Protein AF-A0A7S3WPM1-F1 (afdb_monomer)

Nearest PDB structures (foldseek):
  3lhn-assembly1_A  TM=5.890E-01  e=1.667E+00  Shewanella oneidensis
  8i24-assembly1_C  TM=2.292E-01  e=1.268E+00  Acetivibrio thermocellus DSM 1313
  3wjv-assembly1_A  TM=3.692E-01  e=4.469E+00  Escherichia coli DH1
  1iwm-assembly1_A  TM=3.185E-01  e=7.315E+00  Escherichia coli
  9c89-assembly1_A  TM=1.905E-01  e=8.162E+00  Ehrlichia chaffeensis str. Arkansas

Radius of gyration: 18.98 Å; Cα contacts (8 Å, |Δi|>4): 345; chains: 1; bounding box: 47×35×52 Å

pLDDT: mean 89.04, std 10.62, range [46.38, 98.06]

Secondary structure (DSSP, 8-state):
-PPEE-GGGGGGGGGGHHHHHHSPPSEEEE-TTS-EEEEEEETTEEEEEEE-TTPPEEEEEEEE-----TT-S-PPPPPTTSEEEEEEEEEEE-TTSSEEEEEEEEETTS-EEEEEE-TTSPEEEEET-TTHHHHHTT-EEEEEEEEEEEEEHHHHHHHHTT--STTHHHHHHHHHHT--

Organism: NCBI:txid141414

Mean predicted aligned error: 6.87 Å

Foldseek 3Di:
DDWAWDCVCLVVVVLCVVVVVVFDFPDWDADPQGKIWTWTDQQQKIWIWIAGDVGDIHTPTITGNDDPPVPPPVNDPDPQQWWFFKKWKKWAFDPPGDIFIWMWTATPVGKIWIWGQDPVRDIDIDTNPVCVSVVVSGIDTPDMDGDQDIDGNNQLVVQLVVDGDDCSRVSSNCSRRVPD

Structure (mmCIF, N/CA/C/O backbone):
data_AF-A0A7S3WPM1-F1
#
_entry.id   AF-A0A7S3WPM1-F1
#
loop_
_atom_site.group_PDB
_atom_site.id
_atom_site.type_symbol
_atom_site.label_atom_id
_atom_site.label_alt_id
_atom_site.label_comp_id
_atom_site.label_asym_id
_atom_site.label_entity_id
_atom_site.label_seq_id
_atom_site.pdbx_PDB_ins_code
_atom_site.Cartn_x
_atom_site.Cartn_y
_atom_site.Cartn_z
_atom_site.occupancy
_atom_site.B_iso_or_equiv
_atom_site.auth_seq_id
_atom_site.auth_comp_id
_atom_site.auth_asym_id
_atom_site.auth_atom_id
_atom_site.pdbx_PDB_model_num
ATOM 1 N N . GLY A 1 1 ? -9.722 17.860 1.663 1.00 62.25 1 GLY A N 1
ATOM 2 C CA . GLY A 1 1 ? -9.994 16.895 0.581 1.00 62.25 1 GLY A CA 1
ATOM 3 C C . GLY A 1 1 ? -11.343 16.259 0.828 1.00 62.25 1 GLY A C 1
ATOM 4 O O . GLY A 1 1 ? -11.746 16.191 1.983 1.00 62.25 1 GLY A O 1
ATOM 5 N N . ALA A 1 2 ? -12.057 15.850 -0.219 1.00 81.94 2 ALA A N 1
ATOM 6 C CA . ALA A 1 2 ? -13.280 15.068 -0.048 1.00 81.94 2 ALA A CA 1
ATOM 7 C C . ALA A 1 2 ? -12.913 13.658 0.444 1.00 81.94 2 ALA A C 1
ATOM 9 O O . ALA A 1 2 ? -12.049 13.021 -0.153 1.00 81.94 2 ALA A O 1
ATOM 10 N N . LEU A 1 3 ? -13.550 13.192 1.522 1.00 89.50 3 LEU A N 1
ATOM 11 C CA . LEU A 1 3 ? -13.366 11.831 2.027 1.00 89.50 3 LEU A CA 1
ATOM 12 C C . LEU A 1 3 ? -13.994 10.830 1.057 1.00 89.50 3 LEU A C 1
ATOM 14 O O . LEU A 1 3 ? -15.183 10.931 0.751 1.00 89.50 3 LEU A O 1
ATOM 18 N N . ARG A 1 4 ? -13.209 9.857 0.589 1.00 90.06 4 ARG A N 1
ATOM 19 C CA . ARG A 1 4 ? -13.694 8.756 -0.251 1.00 90.06 4 ARG A CA 1
ATOM 20 C C . ARG A 1 4 ? -13.849 7.493 0.593 1.00 90.06 4 ARG A C 1
ATOM 22 O O . ARG A 1 4 ? -12.845 7.056 1.151 1.00 90.06 4 ARG A O 1
ATOM 29 N N . PRO A 1 5 ? -15.051 6.906 0.709 1.00 91.94 5 PRO A N 1
ATOM 30 C CA . PRO A 1 5 ? -15.226 5.637 1.411 1.00 91.94 5 PRO A CA 1
ATOM 31 C C . PRO A 1 5 ? -14.352 4.541 0.793 1.00 91.94 5 PRO A C 1
ATOM 33 O O . PRO A 1 5 ? -14.276 4.444 -0.431 1.00 91.94 5 PRO A O 1
ATOM 36 N N . ARG A 1 6 ? -13.716 3.723 1.634 1.00 91.62 6 ARG A N 1
ATOM 37 C CA . ARG A 1 6 ? -12.926 2.551 1.231 1.00 91.62 6 ARG A CA 1
ATOM 38 C C . ARG A 1 6 ? -13.439 1.289 1.957 1.00 91.62 6 ARG A C 1
ATOM 40 O O . ARG A 1 6 ? -12.783 0.804 2.883 1.00 91.62 6 ARG A O 1
ATOM 47 N N . PRO A 1 7 ? -14.650 0.798 1.627 1.00 91.62 7 PRO A N 1
ATOM 48 C CA . PRO A 1 7 ? -15.264 -0.341 2.317 1.00 91.62 7 PRO A CA 1
ATOM 49 C C . PRO A 1 7 ? -14.450 -1.642 2.223 1.00 91.62 7 PRO A C 1
ATOM 51 O O . PRO A 1 7 ? -14.566 -2.492 3.100 1.00 91.62 7 PRO A O 1
ATOM 54 N N . GLU A 1 8 ? -13.593 -1.794 1.216 1.00 87.06 8 GLU A N 1
ATOM 55 C CA . GLU A 1 8 ? -12.679 -2.928 1.061 1.00 87.06 8 GLU A CA 1
ATOM 56 C C . GLU A 1 8 ? -11.711 -3.088 2.243 1.00 87.06 8 GLU A C 1
ATOM 58 O O . GLU A 1 8 ? -11.346 -4.212 2.581 1.00 87.06 8 GLU A O 1
ATOM 63 N N . TYR A 1 9 ? -11.361 -1.999 2.941 1.00 89.50 9 TYR A N 1
ATOM 64 C CA . TYR A 1 9 ? -10.511 -2.077 4.130 1.00 89.50 9 TYR A CA 1
ATOM 65 C C . TYR A 1 9 ? -11.243 -2.619 5.364 1.00 89.50 9 TYR A C 1
ATOM 67 O O . TYR A 1 9 ? -10.590 -3.027 6.322 1.00 89.50 9 TYR A O 1
ATOM 75 N N . LEU A 1 10 ? -12.581 -2.674 5.360 1.00 89.75 10 LEU A N 1
ATOM 76 C CA . LEU A 1 10 ? -13.344 -3.237 6.481 1.00 89.75 10 LEU A CA 1
ATOM 77 C C . LEU A 1 10 ? -13.130 -4.749 6.606 1.00 89.75 10 LEU A C 1
ATOM 79 O O . LEU A 1 10 ? -13.008 -5.259 7.716 1.00 89.75 10 LEU A O 1
ATOM 83 N N . ALA A 1 11 ? -13.004 -5.458 5.479 1.00 85.25 11 ALA A N 1
ATOM 84 C CA . ALA A 1 11 ? -12.713 -6.895 5.469 1.00 85.25 11 ALA A CA 1
ATOM 85 C C . ALA A 1 11 ? -11.331 -7.225 6.065 1.00 85.25 11 ALA A C 1
ATOM 87 O O . ALA A 1 11 ? -11.081 -8.352 6.491 1.00 85.25 11 ALA A O 1
ATOM 88 N N . VAL A 1 12 ? -10.438 -6.235 6.117 1.00 84.44 12 VAL A N 1
ATOM 89 C CA . VAL A 1 12 ? -9.057 -6.368 6.589 1.00 84.44 12 VAL A CA 1
ATOM 90 C C . VAL A 1 12 ? -8.764 -5.456 7.783 1.00 84.44 12 VAL A C 1
ATOM 92 O O . VAL A 1 12 ? -7.610 -5.145 8.057 1.00 84.44 12 VAL A O 1
ATOM 95 N N . ALA A 1 13 ? -9.796 -5.061 8.538 1.00 87.06 13 ALA A N 1
ATOM 96 C CA . ALA A 1 13 ? -9.712 -4.058 9.605 1.00 87.06 13 ALA A CA 1
ATOM 97 C C . ALA A 1 13 ? -8.644 -4.338 10.683 1.00 87.06 13 ALA A C 1
ATOM 99 O O . ALA A 1 13 ? -8.054 -3.406 11.230 1.00 87.06 13 ALA A O 1
ATOM 100 N N . HIS A 1 14 ? -8.340 -5.610 10.951 1.00 85.19 14 HIS A N 1
ATOM 101 C CA . HIS A 1 14 ? -7.289 -6.017 11.890 1.00 85.19 14 HIS A CA 1
ATOM 102 C C . HIS A 1 14 ? -5.900 -5.454 11.520 1.00 85.19 14 HIS A C 1
ATOM 104 O O . HIS A 1 14 ? -5.042 -5.283 12.386 1.00 85.19 14 HIS A O 1
ATOM 110 N N . MET A 1 15 ? -5.663 -5.097 10.249 1.00 84.62 15 MET A N 1
ATOM 111 C CA . MET A 1 15 ? -4.408 -4.474 9.822 1.00 84.62 15 MET A CA 1
ATOM 112 C C . MET A 1 15 ? -4.161 -3.119 10.504 1.00 84.62 15 MET A C 1
ATOM 114 O O . MET A 1 15 ? -3.009 -2.730 10.708 1.00 84.62 15 MET A O 1
ATOM 118 N N . PHE A 1 16 ? -5.228 -2.421 10.911 1.00 88.06 16 PHE A N 1
ATOM 119 C CA . PHE A 1 16 ? -5.132 -1.133 11.594 1.00 88.06 16 PHE A CA 1
ATOM 120 C C . PHE A 1 16 ? -4.853 -1.270 13.090 1.00 88.06 16 PHE A C 1
ATOM 122 O O . PHE A 1 16 ? -4.435 -0.289 13.694 1.00 88.06 16 PHE A O 1
ATOM 129 N N . GLU A 1 17 ? -5.019 -2.445 13.708 1.00 87.12 17 GLU A N 1
ATOM 130 C CA . GLU A 1 17 ? -4.897 -2.602 15.167 1.00 87.12 17 GLU A CA 1
ATOM 131 C C . GLU A 1 17 ? -3.569 -2.081 15.712 1.00 87.12 17 GLU A C 1
ATOM 133 O O . GLU A 1 17 ? -3.532 -1.359 16.707 1.00 87.12 17 GLU A O 1
ATOM 138 N N . HIS A 1 18 ? -2.459 -2.437 15.063 1.00 82.69 18 HIS A N 1
ATOM 139 C CA . HIS A 1 18 ? -1.147 -1.985 15.511 1.00 82.69 18 HIS A CA 1
ATOM 140 C C . HIS A 1 18 ? -0.985 -0.473 15.329 1.00 82.69 18 HIS A C 1
ATOM 142 O O . HIS A 1 18 ? -0.475 0.199 16.224 1.00 82.69 18 HIS A O 1
ATOM 148 N N . ALA A 1 19 ? -1.468 0.058 14.204 1.00 85.75 19 ALA A N 1
ATOM 149 C CA . ALA A 1 19 ? -1.425 1.484 13.925 1.00 85.75 19 ALA A CA 1
ATOM 150 C C . ALA A 1 19 ? -2.261 2.272 14.947 1.00 85.75 19 ALA A C 1
ATOM 152 O O . ALA A 1 19 ? -1.736 3.207 15.544 1.00 85.75 19 ALA A O 1
ATOM 153 N N . MET A 1 20 ? -3.492 1.838 15.242 1.00 90.38 20 MET A N 1
ATOM 154 C CA . MET A 1 20 ? -4.379 2.445 16.246 1.00 90.38 20 MET A CA 1
ATOM 155 C C . MET A 1 20 ? -3.800 2.370 17.664 1.00 90.38 20 MET A C 1
ATOM 157 O O . MET A 1 20 ? -3.913 3.332 18.415 1.00 90.38 20 MET A O 1
ATOM 161 N N . LYS A 1 21 ? -3.107 1.278 18.021 1.00 89.62 21 LYS A N 1
ATOM 162 C CA . LYS A 1 21 ? -2.404 1.152 19.314 1.0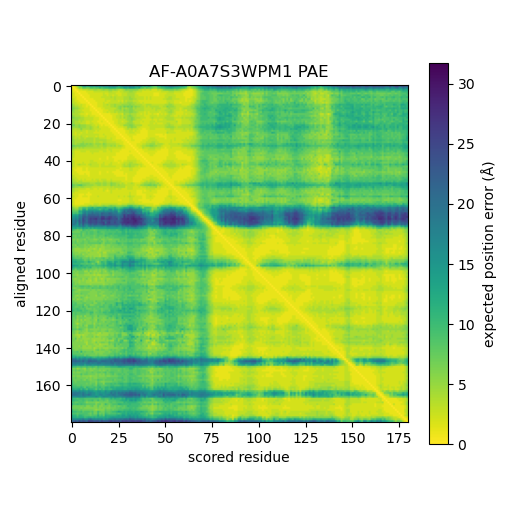0 89.62 21 LYS A CA 1
ATOM 163 C C . LYS A 1 21 ? -1.221 2.115 19.449 1.00 89.62 21 LYS A C 1
ATOM 165 O O . LYS A 1 21 ? -0.871 2.492 20.563 1.00 89.62 21 LYS A O 1
ATOM 170 N N . SER A 1 22 ? -0.585 2.482 18.337 1.00 87.75 22 SER A N 1
ATOM 171 C CA . SER A 1 22 ? 0.572 3.391 18.321 1.00 87.75 22 SER A CA 1
ATOM 172 C C . SER A 1 22 ? 0.231 4.860 18.050 1.00 87.75 22 SER A C 1
ATOM 174 O O . SER A 1 22 ? 1.040 5.732 18.359 1.00 87.75 22 SER A O 1
ATOM 176 N N . ALA A 1 23 ? -0.931 5.145 17.460 1.00 89.56 23 ALA A N 1
ATOM 177 C CA . ALA A 1 23 ? -1.323 6.480 17.028 1.00 89.56 23 ALA A CA 1
ATOM 178 C C . ALA A 1 23 ? -2.272 7.139 18.035 1.00 89.56 23 ALA A C 1
ATOM 180 O O . ALA A 1 23 ? -3.194 6.510 18.546 1.00 89.56 23 ALA A O 1
ATOM 181 N N . ALA A 1 24 ? -2.089 8.437 18.274 1.00 93.75 24 ALA A N 1
ATOM 182 C CA . ALA A 1 24 ? -3.081 9.220 18.999 1.00 93.75 24 ALA A CA 1
ATOM 183 C C . ALA A 1 24 ? -4.281 9.514 18.077 1.00 93.75 24 ALA A C 1
ATOM 185 O O . ALA A 1 24 ? -4.072 9.945 16.935 1.00 93.75 24 ALA A O 1
ATOM 186 N N . PRO A 1 25 ? -5.528 9.307 18.534 1.00 96.56 25 PRO A N 1
ATOM 187 C CA . PRO A 1 25 ? -6.699 9.665 17.749 1.00 96.56 25 PRO A CA 1
ATOM 188 C C . PRO A 1 25 ? -6.776 11.190 17.578 1.00 96.56 25 PRO A C 1
ATOM 190 O O . PRO A 1 25 ? -6.482 11.955 18.495 1.00 96.56 25 PRO A O 1
ATOM 193 N N . VAL A 1 26 ? -7.189 11.643 16.395 1.00 97.06 26 VAL A N 1
ATOM 194 C CA . VAL A 1 26 ? -7.433 13.070 16.109 1.00 97.06 26 VAL A CA 1
ATOM 195 C C . VAL A 1 26 ? -8.799 13.541 16.604 1.00 97.06 26 VAL A C 1
ATOM 197 O O . VAL A 1 26 ? -9.050 14.739 16.695 1.00 97.06 26 VAL A O 1
ATOM 200 N N . PHE A 1 27 ? -9.683 12.595 16.905 1.00 97.56 27 PHE A N 1
ATOM 201 C CA . PHE A 1 27 ? -10.969 12.815 17.543 1.00 97.56 27 PHE A CA 1
ATOM 202 C C . PHE A 1 27 ? -11.223 11.659 18.496 1.00 97.56 27 PHE A C 1
ATOM 204 O O . PHE A 1 27 ? -11.030 10.507 18.113 1.00 97.56 27 PHE A O 1
ATOM 211 N N . ASP A 1 28 ? -11.660 11.966 19.709 1.00 97.81 28 ASP A N 1
ATOM 212 C CA . ASP A 1 28 ? -11.938 10.977 20.741 1.00 97.81 28 ASP A CA 1
ATOM 213 C C . ASP A 1 28 ? -13.019 11.529 21.671 1.00 97.81 28 ASP A C 1
ATOM 215 O O . ASP A 1 28 ? -12.788 12.501 22.391 1.00 97.81 28 ASP A O 1
ATOM 219 N N . MET A 1 29 ? -14.216 10.952 21.600 1.00 97.62 29 MET A N 1
ATOM 220 C CA . MET A 1 29 ? -15.377 11.382 22.376 1.00 97.62 29 MET A CA 1
ATOM 221 C C . MET A 1 29 ? -16.135 10.174 22.909 1.00 97.62 29 MET A C 1
ATOM 223 O O . MET A 1 29 ? -16.246 9.160 22.225 1.00 97.62 29 MET A O 1
ATOM 227 N N . ALA A 1 30 ? -16.702 10.310 24.105 1.00 97.00 30 ALA A N 1
ATOM 228 C CA . ALA A 1 30 ? -17.602 9.327 24.693 1.00 97.00 30 ALA A CA 1
ATOM 229 C C . ALA A 1 30 ? -19.002 9.925 24.887 1.00 97.00 30 ALA A C 1
ATOM 231 O O . ALA A 1 30 ? -19.140 11.118 25.167 1.00 97.00 30 ALA A O 1
ATOM 232 N N . THR A 1 31 ? -20.028 9.101 24.723 1.00 95.62 31 THR A N 1
ATOM 233 C CA . THR A 1 31 ? -21.424 9.410 25.048 1.00 95.62 31 THR A CA 1
ATOM 234 C C . THR A 1 31 ? -21.715 9.128 26.525 1.00 95.62 31 THR A C 1
ATOM 236 O O . THR A 1 31 ? -20.896 8.550 27.240 1.00 95.62 31 THR A O 1
ATOM 239 N N . GLU A 1 32 ? -22.885 9.559 27.003 1.00 96.06 32 GLU A N 1
ATOM 240 C CA . GLU A 1 32 ? -23.300 9.414 28.410 1.00 96.06 32 GLU A CA 1
ATOM 241 C C . GLU A 1 32 ? -23.379 7.951 28.876 1.00 96.06 32 GLU A C 1
ATOM 243 O O . GLU A 1 32 ? -23.116 7.659 30.039 1.00 96.06 32 GLU A O 1
ATOM 248 N N . ASP A 1 33 ? -23.698 7.030 27.966 1.00 94.06 33 ASP A N 1
ATOM 249 C CA . ASP A 1 33 ? -23.746 5.580 28.190 1.00 94.06 33 ASP A CA 1
ATOM 250 C C . ASP A 1 33 ? -22.373 4.892 28.064 1.00 94.06 33 ASP A C 1
ATOM 252 O O . ASP A 1 33 ? -22.272 3.673 28.186 1.00 94.06 33 ASP A O 1
ATOM 256 N N . GLY A 1 34 ? -21.301 5.660 27.849 1.00 94.50 34 GLY A N 1
ATOM 257 C CA . GLY A 1 34 ? -19.932 5.154 27.786 1.00 94.50 34 GLY A CA 1
ATOM 258 C C . GLY A 1 34 ? -19.493 4.646 26.413 1.00 94.50 34 GLY A C 1
ATOM 259 O O . GLY A 1 34 ? -18.347 4.209 26.291 1.00 94.50 34 GLY A O 1
ATOM 260 N N . MET A 1 35 ? -20.334 4.733 25.374 1.00 95.88 35 MET A N 1
ATOM 261 C CA . MET A 1 35 ? -19.915 4.417 24.006 1.00 95.88 35 MET A CA 1
ATOM 262 C C . MET A 1 35 ? -18.897 5.453 23.513 1.00 95.88 35 MET A C 1
ATOM 264 O O . MET A 1 35 ? -19.110 6.662 23.581 1.00 95.88 35 MET A O 1
ATOM 268 N N . ARG A 1 36 ? -17.758 4.986 23.007 1.00 97.75 36 ARG A N 1
ATOM 269 C CA . ARG A 1 36 ? -16.629 5.821 22.602 1.00 97.75 36 ARG A CA 1
ATOM 270 C C . ARG A 1 36 ? -16.432 5.782 21.097 1.00 97.75 36 ARG A C 1
ATOM 272 O O . ARG A 1 36 ? -16.421 4.721 20.483 1.00 97.75 36 ARG A O 1
ATOM 279 N N . PHE A 1 37 ? -16.251 6.954 20.514 1.00 97.88 37 PHE A N 1
ATOM 280 C CA . PHE A 1 37 ? -16.016 7.167 19.096 1.00 97.88 37 PHE A CA 1
ATOM 281 C C . PHE A 1 37 ? -14.626 7.752 18.926 1.00 97.88 37 PHE A C 1
ATOM 283 O O . PHE A 1 37 ? -14.325 8.799 19.510 1.00 97.88 37 PHE A O 1
ATOM 290 N N . ARG A 1 38 ? -13.791 7.116 18.103 1.00 98.06 38 ARG A N 1
ATOM 291 C CA . ARG A 1 38 ? -12.470 7.654 17.771 1.00 98.06 38 ARG A CA 1
ATOM 292 C C . ARG A 1 38 ? -12.283 7.783 16.272 1.00 98.06 38 ARG A C 1
ATOM 294 O O . ARG A 1 38 ? -12.882 7.067 15.471 1.00 98.06 38 ARG A O 1
ATOM 301 N N . ILE A 1 39 ? -11.448 8.740 15.891 1.00 97.62 39 ILE A N 1
ATOM 302 C CA . ILE A 1 39 ? -10.973 8.899 14.521 1.00 97.62 39 ILE A CA 1
ATOM 303 C C . ILE A 1 39 ? -9.455 8.920 14.562 1.00 97.62 39 ILE A C 1
ATOM 305 O O . ILE A 1 39 ? -8.857 9.772 15.218 1.00 97.62 39 ILE A O 1
ATOM 309 N N . TYR A 1 40 ? -8.835 8.014 13.822 1.00 96.44 40 TYR A N 1
ATOM 310 C CA . TYR A 1 40 ? -7.395 7.944 13.626 1.00 96.44 40 TYR A CA 1
ATOM 311 C C . TYR A 1 40 ? -7.043 8.433 12.227 1.00 96.44 40 TYR A C 1
ATOM 313 O O . TYR A 1 40 ? -7.768 8.174 11.265 1.00 96.44 40 TYR A O 1
ATOM 321 N N . ARG A 1 41 ? -5.905 9.120 12.103 1.00 93.62 41 ARG A N 1
ATOM 322 C CA . ARG A 1 41 ? -5.298 9.441 10.805 1.00 93.62 41 ARG A CA 1
ATOM 323 C C . ARG A 1 41 ? -4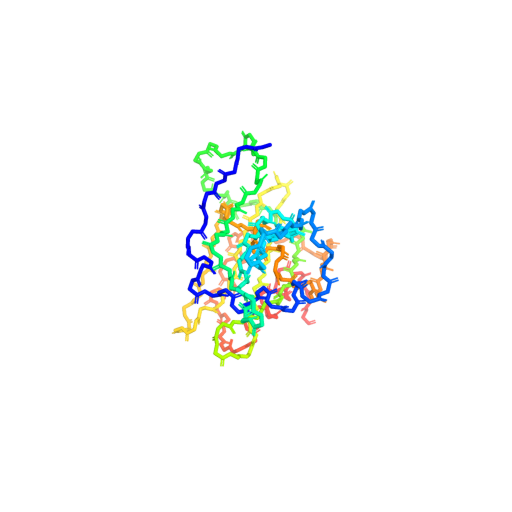.025 8.624 10.650 1.00 93.62 41 ARG A C 1
ATOM 325 O O . ARG A 1 41 ? -3.093 8.788 11.433 1.00 93.62 41 ARG A O 1
ATOM 332 N N . ILE A 1 42 ? -4.012 7.744 9.655 1.00 90.88 42 ILE A N 1
ATOM 333 C CA . ILE A 1 42 ? -2.910 6.829 9.353 1.00 90.88 42 ILE A CA 1
ATOM 334 C C . ILE A 1 42 ? -2.502 7.099 7.906 1.00 90.88 42 ILE A C 1
ATOM 336 O O . ILE A 1 42 ? -3.149 6.633 6.972 1.00 90.88 42 ILE A O 1
ATOM 340 N N . GLY A 1 43 ? -1.473 7.929 7.722 1.00 88.19 43 GLY A N 1
ATOM 341 C CA . GLY A 1 43 ? -1.088 8.427 6.400 1.00 88.19 43 GLY A CA 1
ATOM 342 C C . GLY A 1 43 ? -2.242 9.169 5.714 1.00 88.19 43 GLY A C 1
ATOM 343 O O . GLY A 1 43 ? -2.736 10.169 6.240 1.00 88.19 43 GLY A O 1
ATOM 344 N N . THR A 1 44 ? -2.677 8.682 4.552 1.00 89.50 44 THR A N 1
ATOM 345 C CA . THR A 1 44 ? -3.813 9.221 3.782 1.00 89.50 44 THR A CA 1
ATOM 346 C C . THR A 1 44 ? -5.166 8.649 4.199 1.00 89.50 44 THR A C 1
ATOM 348 O O . THR A 1 44 ? -6.193 9.082 3.670 1.00 89.50 44 THR A O 1
ATOM 351 N N . LEU A 1 45 ? -5.202 7.710 5.148 1.00 92.38 45 LEU A N 1
ATOM 352 C CA . LEU A 1 45 ? -6.427 7.067 5.608 1.00 92.38 45 LEU A CA 1
ATOM 353 C C . LEU A 1 45 ? -6.965 7.703 6.892 1.00 92.38 45 LEU A C 1
ATOM 355 O O . LEU A 1 45 ? -6.233 8.026 7.829 1.00 92.38 45 LEU A O 1
ATOM 359 N N . GLU A 1 46 ? -8.284 7.838 6.939 1.00 95.19 46 GLU A N 1
ATOM 360 C CA . GLU A 1 46 ? -9.060 8.135 8.134 1.00 95.19 46 GLU A CA 1
ATOM 361 C C . GLU A 1 46 ? -9.794 6.867 8.562 1.00 95.19 46 GLU A C 1
ATOM 363 O O . GLU A 1 46 ? -10.620 6.340 7.815 1.00 95.19 46 GLU A O 1
ATOM 368 N N . VAL A 1 47 ? -9.503 6.390 9.767 1.00 96.06 47 VAL A N 1
ATOM 369 C CA . VAL A 1 47 ? -10.122 5.195 10.343 1.00 96.06 47 VAL A CA 1
ATOM 370 C C . VAL A 1 47 ? -11.026 5.637 11.479 1.00 96.06 47 VAL A C 1
ATOM 372 O O . VAL A 1 47 ? -10.562 6.248 12.440 1.00 96.06 47 VAL A O 1
ATOM 375 N N . ARG A 1 48 ? -12.322 5.356 11.357 1.00 97.75 48 ARG A N 1
ATOM 376 C CA . ARG A 1 48 ? -13.320 5.653 12.384 1.00 97.75 48 ARG A CA 1
ATOM 377 C C . ARG A 1 48 ? -13.678 4.387 13.128 1.00 97.75 48 ARG A C 1
ATOM 379 O O . ARG A 1 48 ? -14.016 3.376 12.507 1.00 97.75 48 ARG A O 1
ATOM 386 N N . THR A 1 49 ? -13.651 4.477 14.444 1.00 97.81 49 THR A N 1
ATOM 387 C CA . THR A 1 49 ? -13.915 3.357 15.332 1.00 97.81 49 THR A CA 1
ATOM 388 C C . THR A 1 49 ? -15.028 3.676 16.315 1.00 97.81 49 THR A C 1
ATOM 390 O O . THR A 1 49 ? -15.309 4.838 16.631 1.00 97.81 49 THR A O 1
ATOM 393 N N . THR A 1 50 ? -15.658 2.613 16.796 1.00 97.31 50 THR A N 1
ATOM 394 C CA . THR A 1 50 ? -16.607 2.640 17.904 1.00 97.31 50 THR A CA 1
ATOM 395 C C . THR A 1 50 ? -16.190 1.614 18.942 1.00 97.31 50 THR A C 1
ATOM 397 O O . THR A 1 50 ? -15.693 0.547 18.594 1.00 97.31 50 THR A O 1
ATOM 400 N N . GLN A 1 51 ? -16.406 1.919 20.212 1.00 97.69 51 GLN A N 1
ATOM 401 C CA . GLN A 1 51 ? -16.141 1.016 21.322 1.00 97.69 51 GLN A CA 1
ATOM 402 C C . GLN A 1 51 ? -17.288 1.133 22.327 1.00 97.69 51 GLN A C 1
ATOM 404 O O . GLN A 1 51 ? -17.552 2.225 22.824 1.00 97.69 51 GLN A O 1
ATOM 409 N N . GLU A 1 52 ? -17.979 0.032 22.613 1.00 96.56 52 GLU A N 1
ATOM 410 C CA . GLU A 1 52 ? -18.960 -0.017 23.706 1.00 96.56 52 GLU A CA 1
ATOM 411 C C . GLU A 1 52 ? -18.262 0.040 25.075 1.00 96.56 52 GLU A C 1
ATOM 413 O O . GLU A 1 52 ? -17.051 -0.171 25.175 1.00 96.56 52 GLU A O 1
ATOM 418 N N . TYR A 1 53 ? -19.017 0.315 26.141 1.00 93.44 53 TYR A N 1
ATOM 419 C CA . TYR A 1 53 ? -18.479 0.289 27.502 1.00 93.44 53 TYR A CA 1
ATOM 420 C C . TYR A 1 53 ? -17.876 -1.090 27.814 1.00 93.44 53 TYR A C 1
ATOM 422 O O . TYR A 1 53 ? -18.555 -2.105 27.686 1.00 93.44 53 TYR A O 1
ATOM 430 N N . ASP A 1 54 ? -16.590 -1.118 28.176 1.00 89.38 54 ASP A N 1
ATOM 431 C CA . ASP A 1 54 ? -15.776 -2.335 28.351 1.00 89.38 54 ASP A CA 1
ATOM 432 C C . ASP A 1 54 ? -15.728 -3.287 27.130 1.00 89.38 54 ASP A C 1
ATOM 434 O O . ASP A 1 54 ? -15.288 -4.432 27.240 1.00 89.38 54 ASP A O 1
ATOM 438 N N . GLY A 1 55 ? -16.138 -2.814 25.950 1.00 93.19 55 GLY A N 1
ATOM 439 C CA . GLY A 1 55 ? -16.113 -3.566 24.698 1.00 93.19 55 GLY A CA 1
ATOM 440 C C . GLY A 1 55 ? -14.790 -3.454 23.939 1.00 93.19 55 GLY A C 1
ATOM 441 O O . GLY A 1 55 ? -13.915 -2.638 24.251 1.00 93.19 55 GLY A O 1
ATOM 442 N N . GLU A 1 56 ? -14.652 -4.258 22.886 1.00 93.81 56 GLU A N 1
ATOM 443 C CA . GLU A 1 56 ? -13.553 -4.117 21.930 1.00 93.81 56 GLU A CA 1
ATOM 444 C C . GLU A 1 56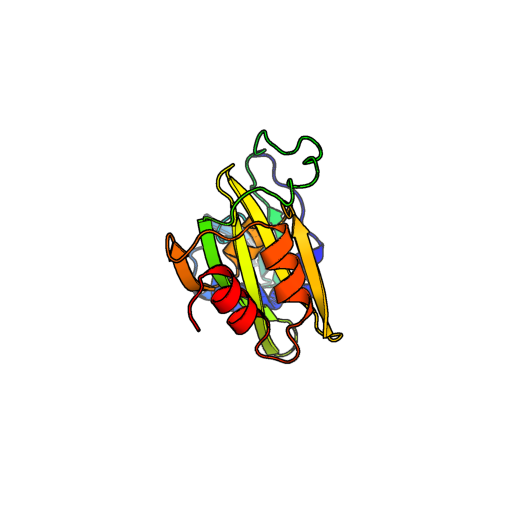 ? -13.775 -2.904 21.022 1.00 93.81 56 GLU A C 1
ATOM 446 O O . GLU A 1 56 ? -14.896 -2.569 20.638 1.00 93.81 56 GLU A O 1
ATOM 451 N N . GLU A 1 57 ? -12.685 -2.222 20.679 1.00 95.81 57 GLU A N 1
ATOM 452 C CA . GLU A 1 57 ? -12.725 -1.154 19.691 1.00 95.81 57 GLU A CA 1
ATOM 453 C C . GLU A 1 57 ? -12.803 -1.748 18.282 1.00 95.81 57 GLU A C 1
ATOM 455 O O . GLU A 1 57 ? -11.893 -2.454 17.846 1.00 95.81 57 GLU A O 1
ATOM 460 N N . ILE A 1 58 ? -13.876 -1.431 17.560 1.00 95.56 58 ILE A N 1
ATOM 461 C CA . ILE A 1 58 ? -14.133 -1.937 16.210 1.00 95.56 58 ILE A CA 1
ATOM 462 C C . ILE A 1 58 ? -14.012 -0.820 15.178 1.00 95.56 58 ILE A C 1
ATOM 464 O O . ILE A 1 58 ? -14.439 0.312 15.406 1.00 95.56 58 ILE A O 1
ATOM 468 N N . VAL A 1 59 ? -13.458 -1.140 14.008 1.00 96.81 59 VAL A N 1
ATOM 469 C CA . VAL A 1 59 ? -13.428 -0.221 12.863 1.00 96.81 59 VAL A CA 1
ATOM 470 C C . VAL A 1 59 ? -14.800 -0.214 12.194 1.00 96.81 59 VAL A C 1
ATOM 472 O O . VAL A 1 59 ? -15.229 -1.221 11.637 1.00 96.81 59 VAL A O 1
ATOM 475 N N . GLY A 1 60 ? -15.478 0.933 12.228 1.00 96.12 60 GLY A N 1
ATOM 476 C CA . GLY A 1 60 ? -16.795 1.115 11.613 1.00 96.12 60 GLY A CA 1
ATOM 477 C C . GLY A 1 60 ? -16.735 1.704 10.204 1.00 96.12 60 GLY A C 1
ATOM 478 O O . GLY A 1 60 ? -17.606 1.432 9.380 1.00 96.12 60 GLY A O 1
ATOM 479 N N . ALA A 1 61 ? -15.717 2.515 9.903 1.00 96.38 61 ALA A N 1
ATOM 480 C CA . ALA A 1 61 ? -15.547 3.105 8.578 1.00 96.38 61 ALA A CA 1
ATOM 481 C C . ALA A 1 61 ? -14.087 3.459 8.288 1.00 96.38 61 ALA A C 1
ATOM 483 O O . ALA A 1 61 ? -13.361 3.918 9.169 1.00 96.38 61 ALA A O 1
ATOM 484 N N . VAL A 1 62 ? -13.691 3.318 7.024 1.00 95.06 62 VAL A N 1
ATOM 485 C CA . VAL A 1 62 ? -12.391 3.770 6.519 1.00 95.06 62 VAL A CA 1
ATOM 486 C C . VAL A 1 62 ? -12.618 4.697 5.335 1.00 95.06 62 VAL A C 1
ATOM 488 O O . VAL A 1 62 ? -13.396 4.392 4.426 1.00 95.06 62 VAL A O 1
ATOM 491 N N . PHE A 1 63 ? -11.936 5.836 5.343 1.00 93.75 63 PHE A N 1
ATOM 492 C CA . PHE A 1 63 ? -11.963 6.808 4.261 1.00 93.75 63 PHE A CA 1
ATOM 493 C C . PHE A 1 63 ? -10.550 7.117 3.787 1.00 93.75 63 PHE A C 1
ATOM 495 O O . PHE A 1 63 ? -9.619 7.171 4.580 1.00 93.75 63 PHE A O 1
ATOM 502 N N . SER A 1 64 ? -10.409 7.403 2.500 1.00 91.69 64 SER A N 1
ATOM 503 C CA . SER A 1 64 ? -9.210 8.019 1.948 1.00 91.69 64 SER A CA 1
ATOM 504 C C . SER A 1 64 ? -9.379 9.535 1.880 1.00 91.69 64 SER A C 1
ATOM 506 O O . SER A 1 64 ? -10.410 10.043 1.428 1.00 91.69 64 SER A O 1
ATOM 508 N N . GLN A 1 65 ? -8.356 10.258 2.327 1.00 87.19 65 GLN A N 1
ATOM 509 C CA . GLN A 1 65 ? -8.250 11.718 2.301 1.00 87.19 65 GLN A CA 1
ATOM 510 C C . GLN A 1 65 ? -7.474 12.241 1.086 1.00 87.19 65 GLN A C 1
ATOM 512 O O . GLN A 1 65 ? -7.067 13.408 1.095 1.00 87.19 65 GLN A O 1
ATOM 517 N N . ARG A 1 66 ? -7.285 11.413 0.045 1.00 74.69 66 ARG A N 1
ATOM 518 C CA . ARG A 1 66 ? -6.570 11.779 -1.186 1.00 74.69 66 ARG A CA 1
ATOM 519 C C . ARG A 1 66 ? -6.963 13.182 -1.657 1.00 74.69 66 ARG A C 1
ATOM 521 O O . ARG A 1 66 ? -8.139 13.482 -1.898 1.00 74.69 66 ARG A O 1
ATOM 528 N N . GLN A 1 67 ? -5.972 14.069 -1.777 1.00 64.75 67 GLN A N 1
ATOM 529 C CA . GLN A 1 67 ? -6.168 15.258 -2.600 1.00 64.75 67 GLN A CA 1
ATOM 530 C C . GLN A 1 67 ? -6.426 14.753 -4.015 1.00 64.75 67 GLN A C 1
ATOM 532 O O . GLN A 1 67 ? -5.829 13.761 -4.424 1.00 64.75 67 GLN A O 1
ATOM 537 N N . ALA A 1 68 ? -7.351 15.376 -4.745 1.00 55.84 68 ALA A N 1
ATOM 538 C CA . ALA A 1 68 ? -7.511 15.053 -6.153 1.00 55.84 68 ALA A CA 1
ATOM 539 C C . ALA A 1 68 ? -6.187 15.407 -6.836 1.00 55.84 68 ALA A C 1
ATOM 541 O O . ALA A 1 68 ? -5.941 16.572 -7.145 1.00 55.84 68 ALA A O 1
ATOM 542 N N . THR A 1 69 ? -5.303 14.425 -6.998 1.00 52.25 69 THR A N 1
ATOM 543 C CA . THR A 1 69 ? -4.125 14.583 -7.825 1.00 52.25 69 THR A CA 1
ATOM 544 C C . THR A 1 69 ? -4.679 14.857 -9.212 1.00 52.25 69 THR A C 1
ATOM 546 O O . THR A 1 69 ? -5.448 14.083 -9.785 1.00 52.25 69 THR A O 1
ATOM 549 N N . THR A 1 70 ? -4.374 16.037 -9.735 1.00 48.41 70 THR A N 1
ATOM 550 C CA . THR A 1 70 ? -4.895 16.579 -10.998 1.00 48.41 70 THR A CA 1
ATOM 551 C C . THR A 1 70 ? -4.490 15.758 -12.231 1.00 48.41 70 THR A C 1
ATOM 553 O O . THR A 1 70 ? -4.745 16.174 -13.356 1.00 48.41 70 THR A O 1
ATOM 556 N N . LYS A 1 71 ? -3.900 14.572 -12.037 1.00 50.28 71 LYS A N 1
ATOM 557 C CA . LYS A 1 71 ? -3.466 13.628 -13.067 1.00 50.28 71 LYS A CA 1
ATOM 558 C C . LYS A 1 71 ? -4.304 12.344 -13.143 1.00 50.28 71 LYS A C 1
ATOM 560 O O . LYS A 1 71 ? -3.925 11.441 -13.869 1.00 50.28 71 LYS A O 1
ATOM 565 N N . ALA A 1 72 ? -5.475 12.265 -12.509 1.00 46.38 72 ALA A N 1
ATOM 566 C CA . ALA A 1 72 ? -6.459 11.222 -12.835 1.00 46.38 72 ALA A CA 1
ATOM 567 C C . ALA A 1 72 ? -7.252 11.553 -14.125 1.00 46.38 72 ALA A C 1
ATOM 569 O O . ALA A 1 72 ? -8.466 11.377 -14.199 1.00 46.38 72 ALA A O 1
ATOM 570 N N . ALA A 1 73 ? -6.588 12.076 -15.158 1.00 49.03 73 ALA A N 1
ATOM 571 C CA . ALA A 1 73 ? -7.060 11.840 -16.518 1.00 49.03 73 ALA A CA 1
ATOM 572 C C . ALA A 1 73 ? -6.658 10.399 -16.813 1.00 49.03 73 ALA A C 1
ATOM 574 O O . ALA A 1 73 ? -5.494 10.108 -16.568 1.00 49.03 73 ALA A O 1
ATOM 575 N N . LYS A 1 74 ? -7.585 9.527 -17.257 1.00 52.09 74 LYS A N 1
ATOM 576 C CA . LYS A 1 74 ? -7.313 8.138 -17.697 1.00 52.09 74 LYS A CA 1
ATOM 577 C C . LYS A 1 74 ? -5.865 8.031 -18.167 1.00 52.09 74 LYS A C 1
ATOM 579 O O . LYS A 1 74 ? -5.579 8.517 -19.264 1.00 52.09 74 LYS A O 1
ATOM 584 N N . ALA A 1 75 ? -4.973 7.548 -17.300 1.00 60.75 75 ALA A N 1
ATOM 585 C CA . ALA A 1 75 ? -3.554 7.676 -17.573 1.00 60.75 75 ALA A CA 1
ATOM 586 C C . ALA A 1 75 ? -3.319 6.896 -18.861 1.00 60.75 75 ALA A C 1
ATOM 588 O O . ALA A 1 75 ? -3.699 5.727 -18.960 1.00 60.75 75 ALA A O 1
ATOM 589 N N . ALA A 1 76 ? -2.842 7.583 -19.898 1.00 74.88 76 ALA A N 1
ATOM 590 C CA . ALA A 1 76 ? -2.412 6.890 -21.095 1.00 74.88 76 ALA A CA 1
ATOM 591 C C . ALA A 1 76 ? -1.390 5.831 -20.663 1.00 74.88 76 ALA A C 1
ATOM 593 O O . ALA A 1 76 ? -0.642 6.071 -19.714 1.00 74.88 76 ALA A O 1
ATOM 594 N N . ALA A 1 77 ? -1.396 4.674 -21.327 1.00 90.31 77 ALA A N 1
ATOM 595 C CA . ALA A 1 77 ? -0.421 3.629 -21.045 1.00 90.31 77 ALA A CA 1
ATOM 596 C C . ALA A 1 77 ? 0.993 4.229 -21.047 1.00 90.31 77 ALA A C 1
ATOM 598 O O . ALA A 1 77 ? 1.327 5.016 -21.943 1.00 90.31 77 ALA A O 1
ATOM 599 N N . ILE A 1 78 ? 1.789 3.879 -20.042 1.00 93.19 78 ILE A N 1
ATOM 600 C CA . ILE A 1 78 ? 3.154 4.371 -19.886 1.00 93.19 78 ILE A CA 1
ATOM 601 C C . ILE A 1 78 ? 3.959 3.893 -21.104 1.00 93.19 78 ILE A C 1
ATOM 603 O O . ILE A 1 78 ? 3.978 2.694 -21.406 1.00 93.19 78 ILE A O 1
ATOM 607 N N . PRO A 1 79 ? 4.615 4.792 -21.861 1.00 95.56 79 PRO A N 1
ATOM 608 C CA . PRO A 1 79 ? 5.424 4.383 -22.996 1.00 95.56 79 PRO A CA 1
ATOM 609 C C . PRO A 1 79 ? 6.509 3.397 -22.558 1.00 95.56 79 PRO A C 1
ATOM 611 O O . PRO A 1 79 ? 7.340 3.704 -21.713 1.00 95.56 79 PRO A O 1
ATOM 614 N N . GLY A 1 80 ? 6.588 2.229 -23.198 1.00 95.25 80 GLY A N 1
ATOM 615 C CA . GLY A 1 80 ? 7.600 1.224 -22.847 1.00 95.25 80 GLY A CA 1
ATOM 616 C C . GLY A 1 80 ? 9.058 1.680 -23.041 1.00 95.25 80 GLY A C 1
ATOM 617 O O . GLY A 1 80 ? 9.976 0.975 -22.626 1.00 95.25 80 GLY A O 1
ATOM 618 N N . SER A 1 81 ? 9.286 2.815 -23.711 1.00 96.31 81 SER A N 1
ATOM 619 C CA . SER A 1 81 ? 10.594 3.464 -23.855 1.00 96.31 81 SER A CA 1
ATOM 620 C C . SER A 1 81 ? 10.974 4.375 -22.690 1.00 96.31 81 SER A C 1
ATOM 622 O O . SER A 1 81 ? 12.143 4.731 -22.607 1.00 96.31 81 SER A O 1
ATOM 624 N N . GLU A 1 82 ? 10.015 4.771 -21.853 1.00 95.56 82 GLU A N 1
ATOM 625 C CA . GLU A 1 82 ? 10.265 5.596 -20.674 1.00 95.56 82 GLU A CA 1
ATOM 626 C C . GLU A 1 82 ? 11.198 4.863 -19.713 1.00 95.56 82 GLU A C 1
ATOM 628 O O . GLU A 1 82 ? 11.139 3.633 -19.597 1.00 95.56 82 GLU A O 1
ATOM 633 N N . LEU A 1 83 ? 12.093 5.601 -19.065 1.00 95.69 83 LEU A N 1
ATOM 634 C CA . LEU A 1 83 ? 13.100 5.017 -18.193 1.00 95.69 83 LEU A CA 1
ATOM 635 C C . LEU A 1 83 ? 12.614 4.925 -16.746 1.00 95.69 83 LEU A C 1
ATOM 637 O O . LEU A 1 83 ? 12.058 5.877 -16.203 1.00 95.69 83 LEU A O 1
ATOM 641 N N . VAL A 1 84 ? 12.883 3.789 -16.105 1.00 95.75 84 VAL A N 1
ATOM 642 C CA . VAL A 1 84 ? 12.757 3.614 -14.655 1.00 95.75 84 VAL A CA 1
ATOM 643 C C . VAL A 1 84 ? 13.957 4.282 -13.988 1.00 95.75 84 VAL A C 1
ATOM 645 O O . VAL A 1 84 ? 15.100 3.906 -14.244 1.00 95.75 84 VAL A O 1
ATOM 648 N N . VAL A 1 85 ? 13.708 5.277 -13.137 1.00 95.44 85 VAL A N 1
ATOM 649 C CA . VAL A 1 85 ? 14.757 6.077 -12.473 1.00 95.44 85 VAL A CA 1
ATOM 650 C C . VAL A 1 85 ? 14.914 5.746 -10.995 1.00 95.44 85 VAL A C 1
ATOM 652 O O . VAL A 1 85 ? 15.957 6.035 -10.399 1.00 95.44 85 VAL A O 1
ATOM 655 N N . LYS A 1 86 ? 13.896 5.125 -10.397 1.00 95.69 86 LYS A N 1
ATOM 656 C CA . LYS A 1 86 ? 13.907 4.713 -8.998 1.00 95.69 86 LYS A CA 1
ATOM 657 C C . LYS A 1 86 ? 13.048 3.476 -8.792 1.00 95.69 86 LYS A C 1
ATOM 659 O O . LYS A 1 86 ? 11.979 3.339 -9.381 1.00 95.69 86 LYS A O 1
ATOM 664 N N . ALA A 1 87 ? 13.513 2.604 -7.909 1.00 96.31 87 ALA A N 1
ATOM 665 C CA . ALA A 1 87 ? 12.749 1.470 -7.418 1.00 96.31 87 ALA A CA 1
ATOM 666 C C . ALA A 1 87 ? 12.633 1.564 -5.897 1.00 96.31 87 ALA A C 1
ATOM 668 O O . ALA A 1 87 ? 13.578 1.950 -5.201 1.00 96.31 87 ALA A O 1
ATOM 669 N N . THR A 1 88 ? 11.474 1.207 -5.362 1.00 96.94 88 THR A N 1
ATOM 670 C CA . THR A 1 88 ? 11.251 1.111 -3.921 1.00 96.94 88 THR A CA 1
ATOM 671 C C . THR A 1 88 ? 10.520 -0.184 -3.614 1.00 96.94 88 THR A C 1
ATOM 673 O O . THR A 1 88 ? 9.443 -0.436 -4.146 1.00 96.94 88 THR A O 1
ATOM 676 N N . GLU A 1 89 ? 11.119 -1.014 -2.765 1.00 96.56 89 GLU A N 1
ATOM 677 C CA . GLU A 1 89 ? 10.524 -2.261 -2.294 1.00 96.56 89 GLU A CA 1
ATOM 678 C C . GLU A 1 89 ? 9.803 -2.015 -0.970 1.00 96.56 89 GLU A C 1
ATOM 680 O O . GLU A 1 89 ? 10.355 -1.428 -0.029 1.00 96.56 89 GLU A O 1
ATOM 685 N N . TYR A 1 90 ? 8.568 -2.489 -0.901 1.00 96.38 90 TYR A N 1
ATOM 686 C CA . TYR A 1 90 ? 7.673 -2.330 0.228 1.00 96.38 90 TYR A CA 1
ATOM 687 C C . TYR A 1 90 ? 7.271 -3.685 0.795 1.00 96.38 90 TYR A C 1
ATOM 689 O O . TYR A 1 90 ? 7.201 -4.689 0.086 1.00 96.38 90 TYR A O 1
ATOM 697 N N . VAL A 1 91 ? 6.947 -3.680 2.084 1.00 94.62 91 VAL A N 1
ATOM 698 C CA . VAL A 1 91 ? 6.310 -4.797 2.773 1.00 94.62 91 VAL A CA 1
ATOM 699 C C . VAL A 1 91 ? 5.060 -4.326 3.500 1.00 94.62 91 VAL A C 1
ATOM 701 O O . VAL A 1 91 ? 5.084 -3.329 4.222 1.00 94.62 91 VAL A O 1
ATOM 704 N N . GLU A 1 92 ? 3.974 -5.070 3.362 1.00 91.31 92 GLU A N 1
ATOM 705 C CA . GLU A 1 92 ? 2.741 -4.875 4.118 1.00 91.31 92 GLU A CA 1
ATOM 706 C C . GLU A 1 92 ? 2.312 -6.174 4.801 1.00 91.31 92 GLU A C 1
ATOM 708 O O . GLU A 1 92 ? 2.749 -7.270 4.448 1.00 91.31 92 GLU A O 1
ATOM 713 N N . ARG A 1 93 ? 1.482 -6.060 5.837 1.00 87.88 93 ARG A N 1
ATOM 714 C CA . ARG A 1 93 ? 0.904 -7.234 6.497 1.00 87.88 93 ARG A CA 1
ATOM 715 C C . ARG A 1 93 ? -0.361 -7.656 5.773 1.00 87.88 93 ARG A C 1
ATOM 717 O O . ARG A 1 93 ? -1.176 -6.802 5.436 1.00 87.88 93 ARG A O 1
ATOM 724 N N . ILE A 1 94 ? -0.548 -8.965 5.631 1.00 84.88 94 ILE A N 1
ATOM 725 C CA . ILE A 1 94 ? -1.762 -9.533 5.044 1.00 84.88 94 ILE A CA 1
ATOM 726 C C . ILE A 1 94 ? -2.688 -10.157 6.092 1.00 84.88 94 ILE A C 1
ATOM 728 O O . ILE A 1 94 ? -2.224 -10.635 7.137 1.00 84.88 94 ILE A O 1
ATOM 732 N N . PRO A 1 95 ? -3.997 -10.208 5.792 1.00 75.00 95 PRO A N 1
ATOM 733 C CA . PRO A 1 95 ? -4.953 -11.021 6.529 1.00 75.00 95 PRO A CA 1
ATOM 734 C C . PRO A 1 95 ? -4.535 -12.483 6.619 1.00 75.00 95 PRO A C 1
ATOM 736 O O . PRO A 1 95 ? -4.145 -13.084 5.625 1.00 75.00 95 PRO A O 1
ATOM 739 N N . GLY A 1 96 ? -4.655 -13.069 7.812 1.00 77.44 96 GLY A N 1
ATOM 740 C CA . GLY A 1 96 ? -4.286 -14.470 8.052 1.00 77.44 96 GLY A CA 1
ATOM 741 C C . GLY A 1 96 ? -2.822 -14.690 8.447 1.00 77.44 96 GLY A C 1
ATOM 742 O O . GLY A 1 96 ? -2.434 -15.825 8.711 1.00 77.44 96 GLY A O 1
ATOM 743 N N . GLY A 1 97 ? -2.038 -13.615 8.572 1.00 79.38 97 GLY A N 1
ATOM 744 C CA . GLY A 1 97 ? -0.638 -13.666 8.987 1.00 79.38 97 GLY A CA 1
ATOM 745 C C . GLY A 1 97 ? 0.332 -13.713 7.808 1.00 79.38 97 GLY A C 1
ATOM 746 O O . GLY A 1 97 ? -0.018 -14.084 6.695 1.00 79.38 97 GLY A O 1
ATOM 747 N N . GLY A 1 98 ? 1.576 -13.308 8.066 1.00 87.69 98 GLY A N 1
ATOM 748 C CA . GLY A 1 98 ? 2.605 -13.164 7.039 1.00 87.69 98 GLY A CA 1
ATOM 749 C C . GLY A 1 98 ? 2.744 -11.735 6.518 1.00 87.69 98 GLY A C 1
ATOM 750 O O . GLY A 1 98 ? 2.226 -10.773 7.097 1.00 87.69 98 GLY A O 1
ATOM 751 N N . CYS A 1 99 ? 3.500 -11.616 5.434 1.00 91.25 99 CYS A N 1
ATOM 752 C CA . CYS A 1 99 ? 3.840 -10.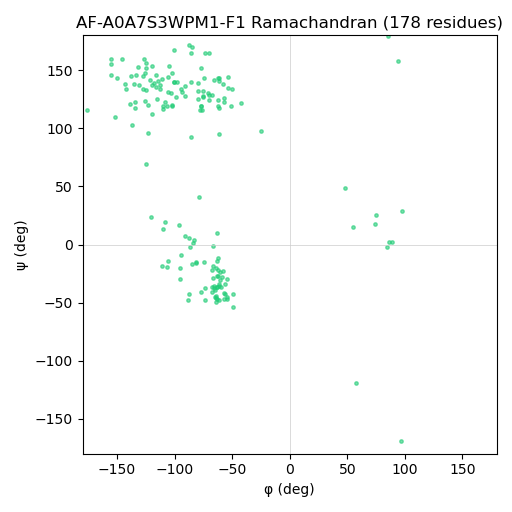358 4.795 1.00 91.25 99 CYS A CA 1
ATOM 753 C C . CYS A 1 99 ? 3.627 -10.485 3.291 1.00 91.25 99 CYS A C 1
ATOM 755 O O . CYS A 1 99 ? 3.885 -11.542 2.716 1.00 91.25 99 CYS A O 1
ATOM 757 N N . HIS A 1 100 ? 3.208 -9.393 2.673 1.00 92.38 100 HIS A N 1
ATOM 758 C CA . HIS A 1 100 ? 3.148 -9.239 1.232 1.00 92.38 100 HIS A CA 1
ATOM 759 C C . HIS A 1 100 ? 4.162 -8.196 0.793 1.00 92.38 100 HIS A C 1
ATOM 761 O O . HIS A 1 100 ? 4.328 -7.172 1.457 1.00 92.38 100 HIS A O 1
ATOM 767 N N . PHE A 1 101 ? 4.860 -8.485 -0.298 1.00 94.69 101 PHE A N 1
ATOM 768 C CA . PHE A 1 101 ? 5.942 -7.655 -0.802 1.00 94.69 101 PHE A CA 1
ATOM 769 C C . PHE A 1 101 ? 5.594 -7.179 -2.202 1.00 94.69 101 PHE A C 1
ATOM 771 O O . PHE A 1 101 ? 5.123 -7.952 -3.038 1.00 94.69 101 PHE A O 1
ATOM 778 N N . TYR A 1 102 ? 5.861 -5.909 -2.463 1.00 95.81 102 TYR A N 1
ATOM 779 C CA . TYR A 1 102 ? 5.636 -5.304 -3.765 1.00 95.81 102 TYR A CA 1
ATOM 780 C C . TYR A 1 102 ? 6.708 -4.257 -4.046 1.00 95.81 102 TYR A C 1
ATOM 782 O O . TYR A 1 102 ? 7.372 -3.754 -3.137 1.00 95.81 102 TYR A O 1
ATOM 790 N N . VAL A 1 103 ? 6.881 -3.932 -5.321 1.00 96.50 103 VAL A N 1
ATOM 791 C CA . VAL A 1 103 ? 7.823 -2.913 -5.778 1.00 96.50 103 VAL A CA 1
ATOM 792 C C . VAL A 1 103 ? 7.055 -1.804 -6.467 1.00 96.50 103 VAL A C 1
ATOM 794 O O . VAL A 1 103 ? 6.132 -2.057 -7.241 1.00 96.50 103 VAL A O 1
ATOM 797 N N . VAL A 1 104 ? 7.462 -0.570 -6.197 1.00 97.00 104 VAL A N 1
ATOM 798 C CA . VAL A 1 104 ? 7.048 0.600 -6.963 1.00 97.00 104 VAL A CA 1
ATOM 799 C C . VAL A 1 104 ? 8.231 1.073 -7.783 1.00 97.00 104 VAL A C 1
ATOM 801 O O . VAL A 1 104 ? 9.296 1.366 -7.236 1.00 97.00 104 VAL A O 1
ATOM 804 N N . LEU A 1 105 ? 8.033 1.135 -9.092 1.00 96.00 105 LEU A N 1
ATOM 805 C CA . LEU A 1 105 ? 8.967 1.730 -10.033 1.00 96.00 105 LEU A CA 1
ATOM 806 C C . LEU A 1 105 ? 8.481 3.139 -10.351 1.00 96.00 105 LEU A C 1
ATOM 808 O O . LEU A 1 105 ? 7.325 3.335 -10.723 1.00 96.00 105 LEU A O 1
ATOM 812 N N . GLU A 1 106 ? 9.364 4.110 -10.187 1.00 95.62 106 GLU A N 1
ATOM 813 C CA . GLU A 1 106 ? 9.141 5.500 -10.560 1.00 95.62 106 GLU A CA 1
ATOM 814 C C . GLU A 1 106 ? 9.948 5.787 -11.823 1.00 95.62 106 GLU A C 1
ATOM 816 O O . GLU A 1 106 ? 11.129 5.431 -11.931 1.00 95.62 106 GLU A O 1
ATOM 821 N N . THR A 1 107 ? 9.285 6.384 -12.801 1.00 95.06 107 THR A N 1
ATOM 822 C CA . THR A 1 107 ? 9.852 6.674 -14.113 1.00 95.06 107 THR A CA 1
ATOM 823 C C . THR A 1 107 ? 10.284 8.135 -14.237 1.00 95.06 107 THR A C 1
ATOM 825 O O . THR A 1 107 ? 9.935 8.974 -13.407 1.00 95.06 107 THR A O 1
ATOM 828 N N . GLU A 1 108 ? 11.050 8.463 -15.278 1.00 94.12 108 GLU A N 1
ATOM 829 C CA . GLU A 1 108 ? 11.565 9.824 -15.483 1.00 94.12 108 GLU A CA 1
ATOM 830 C C . GLU A 1 108 ? 10.473 10.890 -15.704 1.00 94.12 108 GLU A C 1
ATOM 832 O O . GLU A 1 108 ? 10.677 12.040 -15.318 1.00 94.12 108 GLU A O 1
ATOM 837 N N . GLU A 1 109 ? 9.290 10.527 -16.225 1.00 92.75 109 GLU A N 1
ATOM 838 C CA . GLU A 1 109 ? 8.144 11.451 -16.349 1.00 92.75 109 GLU A CA 1
ATOM 839 C C . GLU A 1 109 ? 7.262 11.487 -15.082 1.00 92.75 109 GLU A C 1
ATOM 841 O O . GLU A 1 109 ? 6.211 12.144 -15.040 1.00 92.75 109 GLU A O 1
ATOM 846 N N . GLY A 1 110 ? 7.683 10.790 -14.021 1.00 91.31 110 GLY A N 1
ATOM 847 C CA . GLY A 1 110 ? 6.983 10.715 -12.741 1.00 91.31 110 GLY A CA 1
ATOM 848 C C . GLY A 1 110 ? 5.748 9.816 -12.763 1.00 91.31 110 GLY A C 1
ATOM 849 O O . GLY A 1 110 ? 4.826 10.038 -11.972 1.00 91.31 110 GLY A O 1
ATOM 850 N N . ASN A 1 111 ? 5.693 8.834 -13.669 1.00 93.38 111 ASN A N 1
ATOM 851 C CA . ASN A 1 111 ? 4.708 7.762 -13.592 1.00 93.38 111 ASN A CA 1
ATOM 852 C C . ASN A 1 111 ? 5.128 6.747 -12.527 1.00 93.38 111 ASN A C 1
ATOM 854 O O . ASN A 1 111 ? 6.314 6.558 -12.244 1.00 93.38 111 ASN A O 1
ATOM 858 N N . LEU A 1 112 ? 4.136 6.083 -11.940 1.00 94.06 112 LEU A N 1
ATOM 859 C CA . LEU A 1 112 ? 4.355 5.050 -10.935 1.00 94.06 112 LEU A CA 1
ATOM 860 C C . LEU A 1 112 ? 3.845 3.720 -11.462 1.00 94.06 112 LEU A C 1
ATOM 862 O O . LEU A 1 112 ? 2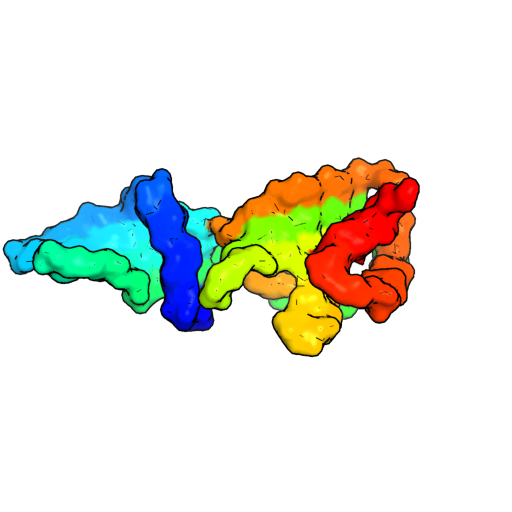.747 3.640 -12.004 1.00 94.06 112 LEU A O 1
ATOM 866 N N . ILE A 1 113 ? 4.624 2.666 -11.279 1.00 95.62 113 ILE A N 1
ATOM 867 C CA . ILE A 1 113 ? 4.254 1.306 -11.658 1.00 95.62 113 ILE A CA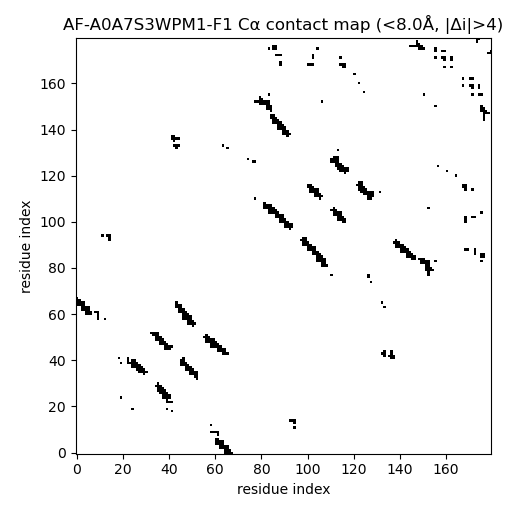 1
ATOM 868 C C . ILE A 1 113 ? 4.353 0.445 -10.414 1.00 95.62 113 ILE A C 1
ATOM 870 O O . ILE A 1 113 ? 5.426 0.323 -9.829 1.00 95.62 113 ILE A O 1
ATOM 874 N N . LEU A 1 114 ? 3.242 -0.167 -10.025 1.00 95.88 114 LEU A N 1
ATOM 875 C CA . LEU A 1 114 ? 3.214 -1.175 -8.980 1.00 95.88 114 LEU A CA 1
ATOM 876 C C . LEU A 1 114 ? 3.400 -2.546 -9.622 1.00 95.88 114 LEU A C 1
ATOM 878 O O . LEU A 1 114 ? 2.656 -2.912 -10.533 1.00 95.88 114 LEU A O 1
ATOM 882 N N . THR A 1 115 ? 4.353 -3.326 -9.121 1.00 96.31 115 THR A N 1
ATOM 883 C CA . THR A 1 115 ? 4.460 -4.740 -9.471 1.00 96.31 115 THR A CA 1
ATOM 884 C C . THR A 1 115 ? 4.597 -5.637 -8.247 1.00 96.31 115 THR A C 1
ATOM 886 O O . THR A 1 115 ? 5.300 -5.320 -7.288 1.00 96.31 115 THR A O 1
ATOM 889 N N . GLU A 1 116 ? 3.884 -6.760 -8.265 1.00 95.50 116 GLU A N 1
ATOM 890 C CA . GLU A 1 116 ? 3.776 -7.692 -7.142 1.00 95.50 116 GLU A CA 1
ATOM 891 C C . GLU A 1 116 ? 3.436 -9.101 -7.627 1.00 95.50 116 GLU A C 1
ATOM 893 O O . GLU A 1 116 ? 2.898 -9.273 -8.720 1.00 95.50 116 GLU A O 1
ATOM 898 N N . MET A 1 117 ? 3.715 -10.105 -6.798 1.00 94.44 117 MET A N 1
ATOM 899 C CA . MET A 1 117 ? 3.240 -11.469 -7.018 1.00 94.44 117 MET A CA 1
ATOM 900 C C . MET A 1 117 ? 2.058 -11.733 -6.095 1.00 94.44 117 MET A C 1
ATOM 902 O O . MET A 1 117 ? 2.189 -11.643 -4.877 1.00 94.44 117 MET A O 1
ATOM 906 N N . LEU A 1 118 ? 0.903 -12.038 -6.675 1.00 91.56 118 LEU A N 1
ATOM 907 C CA . LEU A 1 118 ? -0.318 -12.346 -5.944 1.00 91.56 118 LEU A CA 1
ATOM 908 C C . LEU A 1 118 ? -0.238 -13.739 -5.300 1.00 91.56 118 LEU A C 1
ATOM 910 O O . LEU A 1 118 ? 0.603 -14.568 -5.646 1.00 91.56 118 LEU A O 1
ATOM 914 N N . ALA A 1 119 ? -1.145 -14.013 -4.360 1.00 88.06 119 ALA A N 1
ATOM 915 C CA . ALA A 1 119 ? -1.172 -15.276 -3.616 1.00 88.06 119 ALA A CA 1
ATOM 916 C C . ALA A 1 119 ? -1.406 -16.519 -4.500 1.00 88.06 119 ALA A C 1
ATOM 918 O O . ALA A 1 119 ? -1.061 -17.630 -4.102 1.00 88.06 119 ALA A O 1
ATOM 919 N N . ASP A 1 120 ? -1.983 -16.340 -5.688 1.00 89.06 120 ASP A N 1
ATOM 920 C CA . ASP A 1 120 ? -2.169 -17.388 -6.697 1.00 89.06 120 ASP A CA 1
ATOM 921 C C . ASP A 1 120 ? -0.924 -17.605 -7.584 1.00 89.06 120 ASP A C 1
ATOM 923 O O . ASP A 1 120 ? -0.945 -18.449 -8.477 1.00 89.06 120 ASP A O 1
ATOM 927 N N . GLY A 1 121 ? 0.161 -16.862 -7.334 1.00 89.69 121 GLY A N 1
ATOM 928 C CA . GLY A 1 121 ? 1.394 -16.872 -8.119 1.00 89.69 121 GLY A CA 1
ATOM 929 C C . GLY A 1 121 ? 1.365 -15.952 -9.341 1.00 89.69 121 GLY A C 1
ATOM 930 O O . GLY A 1 121 ? 2.375 -15.841 -10.035 1.00 89.69 121 GLY A O 1
ATOM 931 N N . THR A 1 122 ? 0.248 -15.273 -9.613 1.00 91.38 122 THR A N 1
ATOM 932 C CA . THR A 1 122 ? 0.130 -14.356 -10.749 1.00 91.38 122 THR A CA 1
ATOM 933 C C . THR A 1 122 ? 0.952 -13.095 -10.503 1.00 91.38 122 THR A C 1
ATOM 935 O O . THR A 1 122 ? 0.821 -12.440 -9.469 1.00 91.38 122 THR A O 1
ATOM 938 N N . VAL A 1 123 ? 1.773 -12.708 -11.479 1.00 93.69 123 VAL A N 1
ATOM 939 C CA . VAL A 1 123 ? 2.474 -11.419 -11.460 1.00 93.69 123 VAL A CA 1
ATOM 940 C C . VAL A 1 123 ? 1.526 -10.310 -11.911 1.00 93.69 123 VAL A C 1
ATOM 942 O O . VAL A 1 123 ? 0.949 -10.363 -12.997 1.00 93.69 123 VAL A O 1
ATOM 945 N N . SER A 1 124 ? 1.391 -9.287 -11.075 1.00 94.81 124 SER A N 1
ATOM 946 C CA . SER A 1 124 ? 0.618 -8.080 -11.340 1.00 94.81 124 SER A CA 1
ATOM 947 C C . SER A 1 124 ? 1.543 -6.932 -11.754 1.00 94.81 124 SER A C 1
ATOM 949 O O . SER A 1 124 ? 2.632 -6.756 -11.199 1.00 94.81 124 SER A O 1
ATOM 951 N N . TRP A 1 125 ? 1.105 -6.147 -12.740 1.00 95.19 125 TRP A N 1
ATOM 952 C CA . TRP A 1 125 ? 1.783 -4.951 -13.243 1.00 95.19 125 TRP A CA 1
ATOM 953 C C . TRP A 1 125 ? 0.737 -3.859 -13.462 1.00 95.19 125 TRP A C 1
ATOM 955 O O . TRP A 1 125 ? -0.037 -3.914 -14.419 1.00 95.19 125 TRP A O 1
ATOM 965 N N . ILE A 1 126 ? 0.678 -2.897 -12.546 1.00 94.56 126 ILE A N 1
ATOM 966 C CA . ILE A 1 126 ? -0.370 -1.877 -12.498 1.00 94.56 126 ILE A CA 1
ATOM 967 C C . ILE A 1 126 ? 0.272 -0.504 -12.646 1.00 94.56 126 ILE A C 1
ATOM 969 O O . ILE A 1 126 ? 0.978 -0.018 -11.764 1.00 94.56 126 ILE A O 1
ATOM 973 N N . GLU A 1 127 ? -0.010 0.138 -13.771 1.00 94.25 127 GLU A N 1
ATOM 974 C CA . GLU A 1 127 ? 0.425 1.500 -14.052 1.00 94.25 127 GLU A CA 1
ATOM 975 C C . GLU A 1 127 ? -0.492 2.505 -13.353 1.00 94.25 127 GLU A C 1
ATOM 977 O O . GLU A 1 127 ? -1.716 2.414 -13.441 1.00 94.25 127 GLU A O 1
ATOM 982 N N . ASN A 1 128 ? 0.110 3.477 -12.671 1.00 90.69 128 ASN A N 1
ATOM 983 C CA . ASN A 1 128 ? -0.549 4.569 -11.962 1.00 90.69 128 ASN A CA 1
ATOM 984 C C . ASN A 1 128 ? -1.706 4.088 -11.067 1.00 90.69 128 ASN A C 1
ATOM 986 O O . ASN A 1 128 ? -2.810 4.635 -11.114 1.00 90.69 128 ASN A O 1
ATOM 990 N N . ALA A 1 129 ? -1.439 3.050 -10.261 1.00 88.44 129 ALA A N 1
ATOM 991 C CA . ALA A 1 129 ? -2.410 2.454 -9.348 1.00 88.44 129 ALA A CA 1
ATOM 992 C C . ALA A 1 129 ? -3.083 3.531 -8.483 1.00 88.44 129 ALA A C 1
ATOM 994 O O . ALA A 1 129 ? -2.424 4.251 -7.729 1.00 88.44 129 ALA A O 1
ATOM 995 N N . GLU A 1 130 ? -4.409 3.652 -8.596 1.00 83.88 130 GLU A N 1
ATOM 996 C CA . GLU A 1 130 ? -5.137 4.750 -7.960 1.00 83.88 130 GLU A CA 1
ATOM 997 C C . GLU A 1 130 ? -4.982 4.730 -6.436 1.00 83.88 130 GLU A C 1
ATOM 999 O O . GLU A 1 130 ? -4.925 5.784 -5.803 1.00 83.88 130 GLU A O 1
ATOM 1004 N N . ASP A 1 131 ? -4.933 3.544 -5.835 1.00 83.69 131 ASP A N 1
ATOM 1005 C CA . ASP A 1 131 ? -4.893 3.307 -4.394 1.00 83.69 131 ASP A CA 1
ATOM 1006 C C . ASP A 1 131 ? -3.485 3.228 -3.795 1.00 83.69 131 ASP A C 1
ATOM 1008 O O . ASP A 1 131 ? -3.354 2.964 -2.598 1.00 83.69 131 ASP A O 1
ATOM 1012 N N . LEU A 1 132 ? -2.449 3.520 -4.584 1.00 88.31 132 LEU A N 1
ATOM 1013 C CA . LEU A 1 132 ? -1.057 3.384 -4.167 1.00 88.31 132 LEU A CA 1
ATOM 1014 C C . LEU A 1 132 ? -0.727 4.180 -2.896 1.00 88.31 132 LEU A C 1
ATOM 1016 O O . LEU A 1 132 ? -0.075 3.658 -1.998 1.00 88.31 132 LEU A O 1
ATOM 1020 N N . GLU A 1 133 ? -1.213 5.419 -2.777 1.00 86.44 133 GLU A N 1
ATOM 1021 C CA . GLU A 1 133 ? -0.983 6.249 -1.582 1.00 86.44 133 GLU A CA 1
ATOM 1022 C C . GLU A 1 133 ? -1.598 5.642 -0.310 1.00 86.44 133 GLU A C 1
ATOM 1024 O O . GLU A 1 133 ? -1.015 5.706 0.778 1.00 86.44 133 GLU A O 1
ATOM 1029 N N . ASP A 1 134 ? -2.767 5.017 -0.446 1.00 86.06 134 ASP A N 1
ATOM 1030 C CA . ASP A 1 134 ? -3.441 4.384 0.682 1.00 86.06 134 ASP A CA 1
ATOM 1031 C C . ASP A 1 134 ? -2.718 3.088 1.082 1.00 86.06 134 ASP A C 1
ATOM 1033 O O . ASP A 1 134 ? -2.542 2.839 2.275 1.00 86.06 134 ASP A O 1
ATOM 1037 N N . ARG A 1 135 ? -2.204 2.313 0.113 1.00 88.69 135 ARG A N 1
ATOM 1038 C CA . ARG A 1 135 ? -1.327 1.157 0.388 1.00 88.69 135 ARG A CA 1
ATOM 1039 C C . ARG A 1 135 ? -0.010 1.582 1.043 1.00 88.69 135 ARG A C 1
ATOM 1041 O O . ARG A 1 135 ? 0.377 1.015 2.062 1.00 88.69 135 ARG A O 1
ATO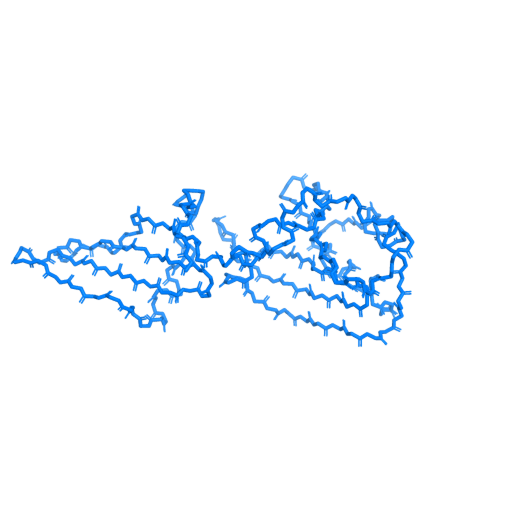M 1048 N N . HIS A 1 136 ? 0.629 2.648 0.553 1.00 88.88 136 HIS A N 1
ATOM 1049 C CA . HIS A 1 136 ? 1.843 3.218 1.155 1.00 88.88 136 HIS A CA 1
ATOM 1050 C C . HIS A 1 136 ? 1.660 3.600 2.625 1.00 88.88 136 HIS A C 1
ATOM 1052 O O . HIS A 1 136 ? 2.595 3.470 3.409 1.00 88.88 136 HIS A O 1
ATOM 1058 N N . SER A 1 137 ? 0.461 4.043 3.008 1.00 85.94 137 SER A N 1
ATOM 1059 C CA . SER A 1 137 ? 0.153 4.417 4.392 1.00 85.94 137 SER A CA 1
ATOM 1060 C C . SER A 1 137 ? 0.173 3.229 5.365 1.00 85.94 137 SER A C 1
ATOM 1062 O O . SER A 1 137 ? 0.273 3.434 6.575 1.00 85.94 137 SER A O 1
ATOM 1064 N N . LEU A 1 138 ? 0.075 2.000 4.851 1.00 85.31 138 LEU A N 1
ATOM 1065 C CA . LEU A 1 138 ? 0.018 0.758 5.630 1.00 85.31 138 LEU A CA 1
ATOM 1066 C C . LEU A 1 138 ? 1.279 -0.098 5.475 1.00 85.31 138 LEU A C 1
ATOM 1068 O O . LEU A 1 138 ? 1.554 -0.957 6.317 1.00 85.31 138 LEU A O 1
ATOM 1072 N N . ALA A 1 139 ? 2.054 0.155 4.427 1.00 91.62 139 ALA A N 1
ATOM 1073 C CA . ALA A 1 139 ? 3.296 -0.536 4.152 1.00 91.62 139 ALA A CA 1
ATOM 1074 C C . ALA A 1 139 ? 4.501 0.090 4.870 1.00 91.62 139 ALA A C 1
ATOM 1076 O O . ALA A 1 139 ? 4.490 1.225 5.349 1.00 91.62 139 ALA A O 1
ATOM 1077 N N . ARG A 1 140 ? 5.594 -0.669 4.918 1.00 92.81 140 ARG A N 1
ATOM 1078 C CA . ARG A 1 140 ? 6.927 -0.199 5.300 1.00 92.81 140 ARG A CA 1
ATOM 1079 C C . ARG A 1 140 ? 7.854 -0.293 4.101 1.00 92.81 140 ARG A C 1
ATOM 1081 O O . ARG A 1 140 ? 7.813 -1.275 3.368 1.00 92.81 140 ARG A O 1
ATOM 1088 N N . VAL A 1 141 ? 8.724 0.698 3.943 1.00 96.12 141 VAL A N 1
ATOM 1089 C CA . VAL A 1 141 ? 9.807 0.648 2.955 1.00 96.12 141 VAL A CA 1
ATOM 1090 C C . VAL A 1 141 ? 10.898 -0.289 3.471 1.00 96.12 141 VAL A C 1
ATOM 1092 O O . VAL A 1 141 ? 11.379 -0.107 4.590 1.00 96.12 141 VAL A O 1
ATOM 1095 N N . LEU A 1 142 ? 11.288 -1.274 2.664 1.00 95.88 142 LEU A N 1
ATOM 1096 C CA . LEU A 1 142 ? 12.437 -2.139 2.943 1.00 95.88 142 LEU A CA 1
ATOM 1097 C C . LEU A 1 142 ? 13.726 -1.544 2.394 1.00 95.88 142 LEU A C 1
ATOM 1099 O O . LEU A 1 142 ? 14.731 -1.475 3.098 1.00 95.88 142 LEU A O 1
ATOM 1103 N N . ARG A 1 143 ? 13.683 -1.108 1.136 1.00 95.75 143 ARG A N 1
ATOM 1104 C CA . ARG A 1 143 ? 14.799 -0.462 0.448 1.00 95.75 143 ARG A CA 1
ATOM 1105 C C . ARG A 1 143 ? 14.294 0.428 -0.675 1.00 95.75 143 ARG A C 1
ATOM 1107 O O . ARG A 1 143 ? 13.206 0.228 -1.210 1.00 95.75 143 ARG A O 1
ATOM 1114 N N . SER A 1 144 ? 15.102 1.418 -1.020 1.00 96.00 144 SER A N 1
ATOM 1115 C CA . SER A 1 144 ? 14.873 2.319 -2.140 1.00 96.00 144 SER A CA 1
ATOM 1116 C C . SER A 1 144 ? 16.211 2.624 -2.779 1.00 96.00 144 SER A C 1
ATOM 1118 O O . SER A 1 144 ? 17.169 2.887 -2.060 1.00 96.00 144 SER A O 1
ATOM 1120 N N . GLU A 1 145 ? 16.249 2.646 -4.104 1.00 95.50 145 GLU A N 1
ATOM 1121 C CA . GLU A 1 145 ? 17.448 2.993 -4.860 1.00 95.50 145 GLU A CA 1
ATOM 1122 C C . GLU A 1 145 ? 17.084 3.946 -5.993 1.00 95.50 145 GLU A C 1
ATOM 1124 O O . GLU A 1 145 ? 16.057 3.779 -6.657 1.00 95.50 145 GLU A O 1
ATOM 1129 N N . SER A 1 146 ? 17.926 4.954 -6.194 1.00 91.50 146 SER A N 1
ATOM 1130 C CA . SER A 1 146 ? 17.770 5.967 -7.233 1.00 91.50 146 SER A CA 1
ATOM 1131 C C . SER A 1 146 ? 19.115 6.164 -7.922 1.00 91.50 146 SER A C 1
ATOM 1133 O O . SER A 1 146 ? 20.057 6.626 -7.283 1.00 91.50 146 SER A O 1
ATOM 1135 N N . GLY A 1 147 ? 19.193 5.873 -9.223 1.00 70.81 147 GLY A N 1
ATOM 1136 C CA . GLY A 1 147 ? 20.385 6.181 -10.027 1.00 70.81 147 GLY A CA 1
ATOM 1137 C C . GLY A 1 147 ? 21.409 5.055 -10.254 1.00 70.81 147 GLY A C 1
ATOM 1138 O O . GLY A 1 147 ? 22.577 5.365 -10.468 1.00 70.81 147 GLY A O 1
ATOM 1139 N N . GLY A 1 148 ? 21.003 3.778 -10.267 1.00 66.62 148 GLY A N 1
ATOM 1140 C CA . GLY A 1 148 ? 21.906 2.629 -10.502 1.00 66.62 148 GLY A CA 1
ATOM 1141 C C . GLY A 1 148 ? 22.122 2.232 -11.972 1.00 66.62 148 GLY A C 1
ATOM 1142 O O . GLY A 1 148 ? 23.243 1.977 -12.394 1.00 66.62 148 GLY A O 1
ATOM 1143 N N . SER A 1 149 ? 21.070 2.213 -12.786 1.00 71.25 149 SER A N 1
ATOM 1144 C CA . SER A 1 149 ? 21.111 2.106 -14.251 1.00 71.25 149 SER A CA 1
ATOM 1145 C C . SER A 1 149 ? 19.670 2.227 -14.730 1.00 71.25 149 SER A C 1
ATOM 1147 O O . SER A 1 149 ? 18.820 1.431 -14.344 1.00 71.25 149 SER A O 1
ATOM 1149 N N . ALA A 1 150 ? 19.351 3.273 -15.488 1.00 86.94 150 ALA A N 1
ATOM 1150 C CA . ALA A 1 150 ? 17.970 3.492 -15.891 1.00 86.94 150 ALA A CA 1
ATOM 1151 C C . ALA A 1 150 ? 17.612 2.512 -17.018 1.00 86.94 150 ALA A C 1
ATOM 1153 O O . ALA A 1 150 ? 18.205 2.566 -18.099 1.00 86.94 150 ALA A O 1
ATOM 1154 N N . ILE A 1 151 ? 16.672 1.598 -16.765 1.00 94.25 151 ILE A N 1
ATOM 1155 C CA . ILE A 1 151 ? 16.197 0.638 -17.768 1.00 94.25 151 ILE A CA 1
ATOM 1156 C C . ILE A 1 151 ? 14.839 1.069 -18.334 1.00 94.25 151 ILE A C 1
ATOM 1158 O O . ILE A 1 151 ? 14.030 1.645 -17.606 1.00 94.25 151 ILE A O 1
ATOM 1162 N N . PRO A 1 152 ? 14.539 0.784 -19.615 1.00 96.19 152 PRO A N 1
ATOM 1163 C CA . PRO A 1 152 ? 13.218 1.051 -20.171 1.00 96.19 152 PRO A CA 1
ATOM 1164 C C . PRO A 1 152 ? 12.123 0.242 -19.465 1.00 96.19 152 PRO A C 1
ATOM 1166 O O . PRO A 1 152 ? 12.314 -0.942 -19.184 1.00 96.19 152 PRO A O 1
ATOM 1169 N N . VAL A 1 153 ? 10.940 0.830 -19.291 1.00 96.00 153 VAL A N 1
ATOM 1170 C CA . VAL A 1 153 ? 9.746 0.186 -18.711 1.00 96.00 153 VAL A CA 1
ATOM 1171 C C . VAL A 1 153 ? 9.451 -1.168 -19.364 1.00 96.00 153 VAL A C 1
ATOM 1173 O O . VAL A 1 153 ? 9.214 -2.151 -18.666 1.00 96.00 153 VAL A O 1
ATOM 1176 N N . ARG A 1 154 ? 9.555 -1.271 -20.697 1.00 96.19 154 ARG A N 1
ATOM 1177 C CA . ARG A 1 154 ? 9.346 -2.546 -21.416 1.00 96.19 154 ARG A CA 1
ATOM 1178 C C . ARG A 1 154 ? 10.344 -3.637 -21.021 1.00 96.19 154 ARG A C 1
ATOM 1180 O O . ARG A 1 154 ? 9.996 -4.812 -21.044 1.00 96.19 154 ARG A O 1
ATOM 1187 N N . GLN A 1 155 ? 11.583 -3.255 -20.706 1.00 95.12 155 GLN A N 1
ATOM 1188 C CA . GLN A 1 155 ? 12.622 -4.188 -20.276 1.00 95.12 155 GLN A CA 1
ATOM 1189 C C . GLN A 1 155 ? 12.335 -4.646 -18.847 1.00 95.12 155 GLN A C 1
ATOM 1191 O O . GLN A 1 155 ? 12.292 -5.847 -18.603 1.00 95.12 155 GLN A O 1
ATOM 1196 N N . ALA A 1 156 ? 12.046 -3.699 -17.948 1.00 93.94 156 ALA A N 1
ATOM 1197 C CA . ALA A 1 156 ? 11.660 -3.990 -16.570 1.00 93.94 156 ALA A CA 1
ATOM 1198 C C . ALA A 1 156 ? 10.466 -4.956 -16.514 1.00 93.94 156 ALA A C 1
ATOM 1200 O O . ALA A 1 156 ? 10.515 -5.951 -15.799 1.00 93.94 156 ALA A O 1
ATOM 1201 N N . GLN A 1 157 ? 9.435 -4.717 -17.329 1.00 95.06 157 GLN A N 1
ATOM 1202 C CA . GLN A 1 157 ? 8.256 -5.579 -17.418 1.00 95.06 157 GLN A CA 1
ATOM 1203 C C . GLN A 1 157 ? 8.592 -6.983 -17.933 1.00 95.06 157 GLN A C 1
ATOM 1205 O O . GLN A 1 157 ? 8.138 -7.978 -17.369 1.00 95.06 157 GLN A O 1
ATOM 1210 N N . ALA A 1 158 ? 9.394 -7.077 -18.997 1.00 94.44 158 ALA A N 1
ATOM 1211 C CA . ALA A 1 158 ? 9.784 -8.358 -19.577 1.00 94.44 158 ALA A CA 1
ATOM 1212 C C . ALA A 1 158 ? 10.656 -9.194 -18.631 1.00 94.44 158 ALA A C 1
ATOM 1214 O O . ALA A 1 158 ? 10.548 -10.417 -18.633 1.00 94.44 158 ALA A O 1
ATOM 1215 N N . ASP A 1 159 ? 11.528 -8.561 -17.849 1.00 92.75 159 ASP A N 1
ATOM 1216 C CA . ASP A 1 159 ? 12.376 -9.256 -16.882 1.00 92.75 159 ASP A CA 1
ATOM 1217 C C . ASP A 1 159 ? 11.604 -9.645 -15.626 1.00 92.75 159 ASP A C 1
ATOM 1219 O O . ASP A 1 159 ? 11.726 -10.780 -15.172 1.00 92.75 159 ASP A O 1
ATOM 1223 N N . ALA A 1 160 ? 10.736 -8.761 -15.131 1.00 90.62 160 ALA A N 1
ATOM 1224 C CA . ALA A 1 160 ? 9.832 -9.056 -14.031 1.00 90.62 160 ALA A CA 1
ATOM 1225 C C . ALA A 1 160 ? 8.942 -10.274 -14.343 1.00 90.62 160 ALA A C 1
ATOM 1227 O O . ALA A 1 160 ? 8.822 -11.178 -13.525 1.00 90.62 160 ALA A O 1
ATOM 1228 N N . ALA A 1 161 ? 8.423 -10.384 -15.570 1.00 90.62 161 ALA A N 1
ATOM 1229 C CA . ALA A 1 161 ? 7.623 -11.531 -16.008 1.00 90.62 161 ALA A CA 1
ATOM 1230 C C . ALA A 1 161 ? 8.369 -12.885 -16.015 1.00 90.62 161 ALA A C 1
ATOM 1232 O O . ALA A 1 161 ? 7.726 -13.924 -16.141 1.00 90.62 161 ALA A O 1
ATOM 1233 N N . LYS A 1 162 ? 9.706 -12.893 -15.910 1.00 91.00 162 LYS A N 1
ATOM 1234 C CA . LYS A 1 162 ? 10.527 -14.118 -15.830 1.00 91.00 162 LYS A CA 1
ATOM 1235 C C . LYS A 1 162 ? 10.832 -14.535 -14.391 1.00 91.00 162 LYS A C 1
ATOM 1237 O O . LYS A 1 162 ? 11.429 -15.589 -14.187 1.00 91.00 162 LYS A O 1
ATOM 1242 N N . LEU A 1 163 ? 10.515 -13.691 -13.411 1.00 90.19 163 LEU A N 1
ATOM 1243 C CA . LEU A 1 163 ? 10.768 -13.977 -12.007 1.00 90.19 163 LEU A CA 1
ATOM 1244 C C . LEU A 1 163 ? 9.690 -14.915 -11.464 1.00 90.19 163 LEU A C 1
ATOM 1246 O O . LEU A 1 163 ? 8.503 -14.737 -11.722 1.00 90.19 16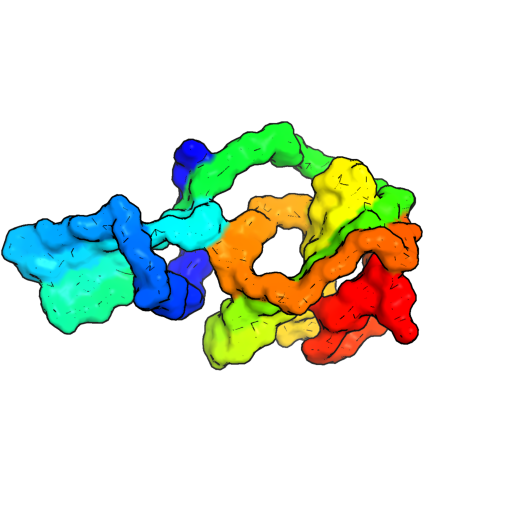3 LEU A O 1
ATOM 1250 N N . GLU A 1 164 ? 10.110 -15.882 -10.656 1.00 84.19 164 GLU A N 1
ATOM 1251 C CA . GLU A 1 164 ? 9.225 -16.870 -10.044 1.00 84.19 164 GLU A CA 1
ATOM 1252 C C . GLU A 1 164 ? 9.504 -16.991 -8.538 1.00 84.19 164 GLU A C 1
ATOM 1254 O O . GLU A 1 164 ? 10.623 -16.779 -8.066 1.00 84.19 164 GLU A O 1
ATOM 1259 N N . GLY A 1 165 ? 8.479 -17.381 -7.778 1.00 79.50 165 GLY A N 1
ATOM 1260 C CA . GLY A 1 165 ? 8.605 -17.750 -6.368 1.00 79.50 165 GLY A CA 1
ATOM 1261 C C . GLY A 1 165 ? 8.536 -16.596 -5.360 1.00 79.50 165 GLY A C 1
ATOM 1262 O O . GLY A 1 165 ? 8.400 -15.421 -5.693 1.00 79.50 165 GLY A O 1
ATOM 1263 N N . GLY A 1 166 ? 8.636 -16.956 -4.075 1.00 71.44 166 GLY A N 1
ATOM 1264 C CA . GLY A 1 166 ? 8.355 -16.069 -2.934 1.00 71.44 166 GLY A CA 1
ATOM 1265 C C . GLY A 1 166 ? 9.309 -14.884 -2.729 1.00 71.44 166 GLY A C 1
ATOM 1266 O O . GLY A 1 166 ? 9.090 -14.095 -1.816 1.00 71.44 166 GLY A O 1
ATOM 1267 N N . CYS A 1 167 ? 10.339 -14.736 -3.565 1.00 83.44 167 CYS A N 1
ATOM 1268 C CA . CYS A 1 167 ? 11.273 -13.606 -3.545 1.00 83.44 167 CYS A CA 1
ATOM 1269 C C . CYS A 1 167 ? 11.070 -12.653 -4.738 1.00 83.44 167 CYS A C 1
ATOM 1271 O O . CYS A 1 167 ? 11.976 -11.892 -5.071 1.00 83.44 167 CYS A O 1
ATOM 1273 N N . TYR A 1 168 ? 9.903 -12.686 -5.391 1.00 92.38 168 TYR A N 1
ATOM 1274 C CA . TYR A 1 168 ? 9.610 -11.881 -6.580 1.00 92.38 168 TYR A CA 1
ATOM 1275 C C . TYR A 1 168 ? 9.951 -10.397 -6.422 1.00 92.38 168 TYR A C 1
ATOM 1277 O O . TYR A 1 168 ? 10.698 -9.854 -7.229 1.00 92.38 168 TYR A O 1
ATOM 1285 N N . ALA A 1 169 ? 9.436 -9.745 -5.372 1.00 91.31 169 ALA A N 1
ATOM 1286 C CA . ALA A 1 169 ? 9.645 -8.313 -5.158 1.00 91.31 169 ALA A CA 1
ATOM 1287 C C . ALA A 1 169 ? 11.139 -7.973 -5.028 1.00 91.31 169 ALA A C 1
ATOM 1289 O O . ALA A 1 169 ? 11.608 -6.975 -5.573 1.00 91.31 169 ALA A O 1
ATOM 1290 N N . HIS A 1 170 ? 11.902 -8.863 -4.395 1.00 92.75 170 HIS A N 1
ATOM 1291 C CA . HIS A 1 170 ? 13.339 -8.712 -4.263 1.00 92.75 170 HIS A CA 1
ATOM 1292 C C . HIS A 1 170 ? 14.043 -8.747 -5.627 1.00 92.75 170 HIS A C 1
ATOM 1294 O O . HIS A 1 170 ? 14.813 -7.840 -5.942 1.00 92.75 170 HIS A O 1
ATOM 1300 N N . GLY A 1 171 ? 13.730 -9.748 -6.455 1.00 92.62 171 GLY A N 1
ATOM 1301 C CA . GLY A 1 171 ? 14.292 -9.868 -7.802 1.00 92.62 171 GLY A CA 1
ATOM 1302 C C . GLY A 1 171 ? 13.851 -8.733 -8.729 1.00 92.62 171 GLY A C 1
ATOM 1303 O O . GLY A 1 171 ? 14.653 -8.220 -9.503 1.00 92.62 171 GLY A O 1
ATOM 1304 N N . ALA A 1 172 ? 12.597 -8.283 -8.624 1.00 92.81 172 ALA A N 1
ATOM 1305 C CA . ALA A 1 172 ? 12.071 -7.188 -9.436 1.00 92.81 172 ALA A CA 1
ATOM 1306 C C . ALA A 1 172 ? 12.795 -5.872 -9.122 1.00 92.81 172 ALA A C 1
ATOM 1308 O O . ALA A 1 172 ? 13.130 -5.113 -10.030 1.00 92.81 172 ALA A O 1
ATOM 1309 N N . PHE A 1 173 ? 13.093 -5.628 -7.843 1.00 94.00 173 PHE A N 1
ATOM 1310 C CA . PHE A 1 173 ? 13.902 -4.491 -7.420 1.00 94.00 173 PHE A CA 1
ATOM 1311 C C . PHE A 1 173 ? 15.344 -4.583 -7.942 1.00 94.00 173 PHE A C 1
ATOM 1313 O O . PHE A 1 173 ? 15.871 -3.597 -8.451 1.00 94.00 173 PHE A O 1
ATOM 1320 N N . GLU A 1 174 ? 15.989 -5.747 -7.840 1.00 92.44 174 GLU A N 1
ATOM 1321 C CA . GLU A 1 174 ? 17.366 -5.957 -8.317 1.00 92.44 174 GLU A CA 1
ATOM 1322 C C . GLU A 1 174 ? 17.493 -5.731 -9.823 1.00 92.44 174 GLU A C 1
ATOM 1324 O O . GLU A 1 174 ? 18.338 -4.956 -10.272 1.00 92.44 174 GLU A O 1
ATOM 1329 N N . VAL A 1 175 ? 16.578 -6.314 -10.599 1.00 91.19 175 VAL A N 1
ATOM 1330 C CA . VAL A 1 175 ? 16.478 -6.101 -12.047 1.00 91.19 175 VAL A CA 1
ATOM 1331 C C . VAL A 1 175 ? 16.295 -4.621 -12.3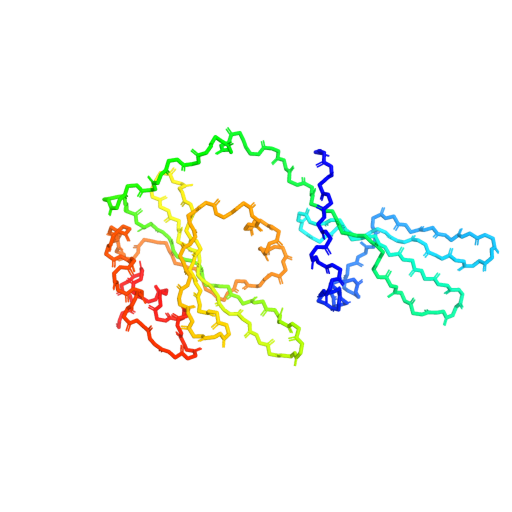73 1.00 91.19 175 VAL A C 1
ATOM 1333 O O . VAL A 1 175 ? 16.997 -4.096 -13.232 1.00 91.19 175 VAL A O 1
ATOM 1336 N N . ALA A 1 176 ? 15.382 -3.932 -11.681 1.00 90.31 176 ALA A N 1
ATOM 1337 C CA . ALA A 1 176 ? 15.103 -2.520 -11.934 1.00 90.31 176 ALA A CA 1
ATOM 1338 C C . ALA A 1 176 ? 16.266 -1.586 -11.572 1.00 90.31 176 ALA A C 1
ATOM 1340 O O . ALA A 1 176 ? 16.324 -0.463 -12.069 1.00 90.31 176 ALA A O 1
ATOM 1341 N N . THR A 1 177 ? 17.175 -2.027 -10.702 1.00 89.81 177 THR A N 1
ATOM 1342 C CA . THR A 1 177 ? 18.295 -1.216 -10.201 1.00 89.81 177 THR A CA 1
ATOM 1343 C C . THR A 1 177 ? 19.641 -1.605 -10.808 1.00 89.81 177 THR A C 1
ATOM 1345 O O . THR A 1 177 ? 20.592 -0.828 -10.720 1.00 89.81 177 THR A O 1
ATOM 1348 N N . GLY A 1 178 ? 19.727 -2.764 -11.468 1.00 82.75 178 GLY A N 1
ATOM 1349 C CA . GLY A 1 178 ? 20.970 -3.308 -12.018 1.00 82.75 178 GLY A CA 1
ATOM 1350 C C . GLY A 1 178 ? 21.913 -3.875 -10.953 1.00 82.75 178 GLY A C 1
ATOM 1351 O O . GLY A 1 178 ? 23.103 -4.033 -11.216 1.00 82.75 178 GLY A O 1
ATOM 1352 N N . LEU A 1 179 ? 21.400 -4.158 -9.753 1.00 76.56 179 LEU A N 1
ATOM 1353 C CA . LEU A 1 179 ? 22.142 -4.805 -8.674 1.00 76.56 179 LEU A CA 1
ATOM 1354 C C . LEU A 1 179 ? 22.044 -6.326 -8.874 1.00 76.56 179 LEU A C 1
ATOM 1356 O O . LEU A 1 179 ? 21.066 -6.932 -8.452 1.00 76.56 179 LEU A O 1
ATOM 1360 N N . GLN A 1 180 ? 23.016 -6.920 -9.572 1.00 59.44 180 GLN A N 1
ATOM 1361 C CA . GLN A 1 180 ? 23.196 -8.377 -9.689 1.00 59.44 180 GLN A CA 1
ATOM 1362 C C . GLN A 1 180 ? 24.405 -8.853 -8.886 1.00 59.44 180 GLN A C 1
ATOM 1364 O O . GLN A 1 180 ? 25.414 -8.110 -8.847 1.00 59.44 180 GLN A O 1
#

Solvent-accessible surface area (backbone atoms only — not comparable to full-atom values): 10224 Å² total; per-residue (Å²): 105,69,73,40,81,37,71,77,51,61,85,46,45,73,73,46,52,66,53,58,75,75,48,76,58,81,38,77,49,68,49,97,83,45,40,31,40,37,30,35,72,47,74,42,31,39,42,31,32,41,20,50,65,96,48,71,78,39,75,77,47,40,27,36,47,56,65,84,62,92,66,79,53,85,72,68,80,79,58,48,77,45,34,31,47,32,37,35,35,34,40,30,74,45,87,94,63,68,74,46,50,31,25,41,37,33,29,76,89,69,50,43,33,41,36,33,59,44,98,87,68,50,76,47,80,39,72,60,52,87,59,49,64,55,51,56,43,66,37,43,80,78,49,71,53,72,77,70,46,70,41,32,43,49,54,48,52,57,53,44,72,70,57,72,68,99,55,35,32,61,52,43,44,25,66,49,36,65,62,125

Sequence (180 aa):
GALRPRPEYLAVAHMFEHAMKSAAPVFDMATEDGMRFRIYRIGTLEVRTTQEYDGEEIVGAVFSQRQATTKAAKAAAIPGSELVVKATEYVERIPGGGCHFYVVLETEEGNLILTEMLADGTVSWIENAEDLEDRHSLARVLRSESGGSAIPVRQAQADAAKLEGGCYAHGAFEVATGLQ